Protein AF-A0A944ITT2-F1 (afdb_monomer)

Structure (mmCIF, N/CA/C/O backbone):
data_AF-A0A944ITT2-F1
#
_entry.id   AF-A0A944ITT2-F1
#
loop_
_atom_site.group_PDB
_atom_site.id
_atom_site.type_symbol
_atom_site.label_atom_id
_atom_site.label_alt_id
_atom_site.label_comp_id
_atom_site.label_asym_id
_atom_site.label_entity_id
_atom_site.label_seq_id
_atom_site.pdbx_PDB_ins_code
_atom_site.Cartn_x
_atom_site.Cartn_y
_atom_site.Cartn_z
_atom_site.occupancy
_atom_site.B_iso_or_equiv
_atom_site.auth_seq_id
_atom_site.auth_comp_id
_atom_site.auth_asym_id
_atom_site.auth_atom_id
_atom_site.pdbx_PDB_model_num
ATOM 1 N N . MET A 1 1 ? 19.852 17.119 33.984 1.00 38.69 1 MET A N 1
ATOM 2 C CA . MET A 1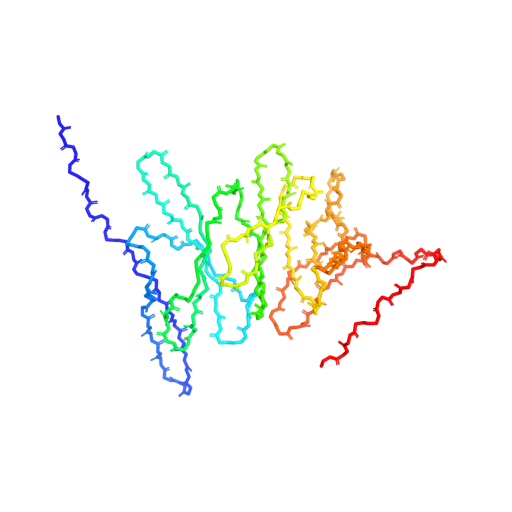 1 ? 18.505 17.576 33.578 1.00 38.69 1 MET A CA 1
ATOM 3 C C . MET A 1 1 ? 17.860 16.444 32.800 1.00 38.69 1 MET A C 1
ATOM 5 O O . MET A 1 1 ? 18.251 16.206 31.669 1.00 38.69 1 MET A O 1
ATOM 9 N N . SER A 1 2 ? 16.978 15.681 33.445 1.00 43.22 2 SER A N 1
ATOM 10 C CA . SER A 1 2 ? 16.232 14.602 32.793 1.00 43.22 2 SER A CA 1
ATOM 11 C C . SER A 1 2 ? 14.959 15.216 32.216 1.00 43.22 2 SER A C 1
ATOM 13 O O . SER A 1 2 ? 14.134 15.719 32.978 1.00 43.22 2 SER A O 1
ATOM 15 N N . MET A 1 3 ? 14.838 15.277 30.887 1.00 35.31 3 MET A N 1
ATOM 16 C CA . MET A 1 3 ? 13.573 15.629 30.246 1.00 35.31 3 MET A CA 1
ATOM 17 C C . MET A 1 3 ? 12.630 14.446 30.420 1.00 35.31 3 MET A C 1
ATOM 19 O O . MET A 1 3 ? 12.818 13.394 29.814 1.00 35.31 3 MET A O 1
ATOM 23 N N . THR A 1 4 ? 11.606 14.622 31.245 1.00 41.66 4 THR A N 1
ATOM 24 C CA . THR A 1 4 ? 10.428 13.760 31.238 1.00 41.66 4 THR A CA 1
ATOM 25 C C . THR A 1 4 ? 9.878 13.747 29.805 1.00 41.66 4 THR A C 1
ATOM 27 O O . THR A 1 4 ? 9.633 14.832 29.265 1.00 41.66 4 THR A O 1
ATOM 30 N N . PRO A 1 5 ? 9.688 12.585 29.152 1.00 49.53 5 PRO A N 1
ATOM 31 C CA . PRO A 1 5 ? 9.026 12.554 27.861 1.00 49.53 5 PRO A CA 1
ATOM 32 C C . PRO A 1 5 ? 7.597 13.034 28.092 1.00 49.53 5 PRO A C 1
ATOM 34 O O . PRO A 1 5 ? 6.790 12.348 28.717 1.00 49.53 5 PRO A O 1
ATOM 37 N N . GLY A 1 6 ? 7.303 14.257 27.655 1.00 46.00 6 GLY A N 1
ATOM 38 C CA . GLY A 1 6 ? 5.949 14.777 27.681 1.00 46.00 6 GLY A CA 1
ATOM 39 C C . GLY A 1 6 ? 5.053 13.814 26.915 1.00 46.00 6 GLY A C 1
ATOM 40 O O . GLY A 1 6 ? 5.334 13.506 25.754 1.00 46.00 6 GLY A O 1
ATOM 41 N N . CYS A 1 7 ? 3.992 13.340 27.570 1.00 40.94 7 CYS A N 1
ATOM 42 C CA . CYS A 1 7 ? 2.860 12.697 26.923 1.00 40.94 7 CYS A CA 1
ATOM 43 C C . CYS A 1 7 ? 2.308 13.672 25.879 1.00 40.94 7 CYS A C 1
ATOM 45 O O . CYS A 1 7 ? 1.438 14.489 26.171 1.00 40.94 7 CYS A O 1
ATOM 47 N N . ARG A 1 8 ? 2.842 13.639 24.656 1.00 54.50 8 ARG A N 1
ATOM 48 C CA . ARG A 1 8 ? 2.147 14.227 23.519 1.00 54.50 8 ARG A CA 1
ATOM 49 C C . ARG A 1 8 ? 0.890 13.388 23.371 1.00 54.50 8 ARG A C 1
ATOM 51 O O . ARG A 1 8 ? 0.986 12.236 22.959 1.00 54.50 8 ARG A O 1
ATOM 58 N N . ASN A 1 9 ? -0.254 13.947 23.758 1.00 55.53 9 ASN A N 1
ATOM 59 C CA . ASN A 1 9 ? -1.556 13.422 23.370 1.00 55.53 9 ASN A CA 1
ATOM 60 C C . ASN A 1 9 ? -1.572 13.427 21.839 1.00 55.53 9 ASN A C 1
ATOM 62 O O . ASN A 1 9 ? -1.762 14.475 21.220 1.00 55.53 9 ASN A O 1
ATOM 66 N N . ARG A 1 10 ? -1.233 12.291 21.228 1.00 67.81 10 ARG A N 1
ATOM 67 C CA . ARG A 1 10 ? -1.343 12.130 19.784 1.00 67.81 10 ARG A CA 1
ATOM 68 C C . ARG A 1 10 ? -2.825 11.923 19.477 1.00 67.81 10 ARG A C 1
ATOM 70 O O . ARG A 1 10 ? -3.476 11.194 20.222 1.00 67.81 10 ARG A O 1
ATOM 77 N N . PRO A 1 11 ? -3.371 12.598 18.455 1.00 77.88 11 PRO A N 1
ATOM 78 C CA . PRO A 1 11 ? -4.760 12.400 18.086 1.00 77.88 11 PRO A CA 1
ATOM 79 C C . PRO A 1 11 ? -4.965 10.947 17.662 1.00 77.88 11 PRO A C 1
ATOM 81 O O . PRO A 1 11 ? -4.169 10.405 16.892 1.00 77.88 11 PRO A O 1
ATOM 84 N N . ASP A 1 12 ? -6.034 10.339 18.167 1.00 88.00 12 ASP A N 1
ATOM 85 C CA . ASP A 1 12 ? -6.496 9.043 17.695 1.00 88.00 12 ASP A CA 1
ATOM 86 C C . ASP A 1 12 ? -6.845 9.122 16.200 1.00 88.00 12 ASP A C 1
ATOM 88 O O . ASP A 1 12 ? -7.175 10.183 15.659 1.00 88.00 12 ASP A O 1
ATOM 92 N N . ILE A 1 13 ? -6.773 7.986 15.508 1.00 90.50 13 ILE A N 1
ATOM 93 C CA . ILE A 1 13 ? -7.179 7.880 14.103 1.00 90.50 13 ILE A CA 1
ATOM 94 C C . ILE A 1 13 ? -8.637 7.437 14.073 1.00 90.50 13 ILE A C 1
ATOM 96 O O . ILE A 1 13 ? -8.994 6.463 14.727 1.00 90.50 13 ILE A O 1
ATOM 100 N N . HIS A 1 14 ? -9.475 8.130 13.304 1.00 93.19 14 HIS A N 1
ATOM 101 C CA . HIS A 1 14 ? -10.917 7.891 13.255 1.00 93.19 14 HIS A CA 1
ATOM 102 C C . HIS A 1 14 ? -11.402 7.555 11.839 1.00 93.19 14 HIS A C 1
ATOM 104 O O . HIS A 1 14 ? -10.960 8.147 10.854 1.00 93.19 14 HIS A O 1
ATOM 110 N N . LEU A 1 15 ? -12.356 6.628 11.747 1.00 91.81 15 LEU A N 1
ATOM 111 C CA . LEU A 1 15 ? -13.193 6.401 10.575 1.00 91.81 15 LEU A CA 1
ATOM 112 C C . LEU A 1 15 ? -14.476 7.207 10.717 1.00 91.81 15 LEU A C 1
ATOM 114 O O . LEU A 1 15 ? -15.285 6.953 11.611 1.00 91.81 15 LEU A O 1
ATOM 118 N N . VAL A 1 16 ? -14.690 8.129 9.784 1.00 92.94 16 VAL A N 1
ATOM 119 C CA . VAL A 1 16 ? -15.884 8.971 9.755 1.00 92.94 16 VAL A CA 1
ATOM 120 C C . VAL A 1 16 ? -16.711 8.631 8.521 1.00 92.94 16 VAL A C 1
ATOM 122 O O . VAL A 1 16 ? -16.210 8.606 7.401 1.00 92.94 16 VAL A O 1
ATOM 125 N N . SER A 1 17 ? -17.996 8.355 8.722 1.00 89.38 17 SER A N 1
ATOM 126 C CA . SER A 1 17 ? -18.946 8.025 7.655 1.00 89.38 17 SER A CA 1
ATOM 127 C C . SER A 1 17 ? -20.324 8.616 7.948 1.00 89.38 17 SER A C 1
ATOM 129 O O . SER A 1 17 ? -20.606 9.034 9.071 1.00 89.38 17 SER A O 1
ATOM 131 N N . LYS A 1 18 ? -21.199 8.676 6.936 1.00 92.38 18 LYS A N 1
ATOM 132 C CA . LYS A 1 18 ? -22.568 9.192 7.094 1.00 92.38 18 LYS A CA 1
ATOM 133 C C . LYS A 1 18 ? -23.640 8.272 6.482 1.00 92.38 18 LYS A C 1
ATOM 135 O O . LYS A 1 18 ? -24.384 8.712 5.601 1.00 92.38 18 LYS A O 1
ATOM 140 N N . PRO A 1 19 ? -23.726 6.991 6.889 1.00 88.06 19 PRO A N 1
ATOM 141 C CA . PRO A 1 19 ? -24.738 6.078 6.362 1.00 88.06 19 PRO A CA 1
ATOM 142 C C . PRO A 1 19 ? -26.149 6.566 6.717 1.00 88.06 19 PRO A C 1
ATOM 144 O O . PRO A 1 19 ? -26.419 6.942 7.858 1.00 88.06 19 PRO A O 1
ATOM 147 N N . ASN A 1 20 ? -27.055 6.572 5.735 1.00 93.12 20 ASN A N 1
ATOM 148 C CA . ASN A 1 20 ? -28.453 7.001 5.899 1.00 93.12 20 ASN A CA 1
ATOM 149 C C . ASN A 1 20 ? -28.599 8.377 6.583 1.00 93.12 20 ASN A C 1
ATOM 151 O O . ASN A 1 20 ? -29.514 8.602 7.371 1.00 93.12 20 ASN A O 1
ATOM 155 N N . GLY A 1 21 ? -27.655 9.292 6.335 1.00 93.38 21 GLY A N 1
ATOM 156 C CA . GLY A 1 21 ? -27.667 10.640 6.907 1.00 93.38 21 GLY A CA 1
ATOM 157 C C . GLY A 1 21 ? -27.198 10.743 8.365 1.00 93.38 21 GLY A C 1
ATOM 158 O O . GLY A 1 21 ? -27.032 11.863 8.851 1.00 93.38 21 GLY A O 1
ATOM 159 N N . LYS A 1 22 ? -26.916 9.629 9.052 1.00 92.88 22 LYS A N 1
ATOM 160 C CA . LYS A 1 22 ? -26.411 9.622 10.432 1.00 92.88 22 LYS A CA 1
ATOM 161 C C . LYS A 1 22 ? -24.886 9.644 10.444 1.00 92.88 22 LYS A C 1
ATOM 163 O O . LYS A 1 22 ? -24.264 8.768 9.854 1.00 92.88 22 LYS A O 1
ATOM 168 N N . LEU A 1 23 ? -24.289 10.620 11.132 1.00 93.81 23 LEU A N 1
ATOM 169 C CA . LEU A 1 23 ? -22.841 10.652 11.353 1.00 93.81 23 LEU A CA 1
ATOM 170 C C . LEU A 1 23 ? -22.432 9.462 12.228 1.00 93.81 23 LEU A C 1
ATOM 172 O O . LEU A 1 23 ? -22.993 9.250 13.304 1.00 93.81 23 LEU A O 1
ATOM 176 N N . LEU A 1 24 ? -21.458 8.702 11.748 1.00 90.94 24 LEU A N 1
ATOM 177 C CA . LEU A 1 24 ? -20.813 7.619 12.465 1.00 90.94 24 LEU A CA 1
ATOM 178 C C . LEU A 1 24 ? -19.320 7.925 12.528 1.00 90.94 24 LEU A C 1
ATOM 180 O O . LEU A 1 24 ? -18.675 8.053 11.489 1.00 90.94 24 LEU A O 1
ATOM 184 N N . ASP A 1 25 ? -18.808 8.020 13.746 1.00 93.50 25 ASP A N 1
ATOM 185 C CA . ASP A 1 25 ? -17.405 8.249 14.066 1.00 93.50 25 ASP A CA 1
ATOM 186 C C . ASP A 1 25 ? -16.917 7.076 14.923 1.00 93.50 25 ASP A C 1
ATOM 188 O O . ASP A 1 25 ? -17.566 6.707 15.907 1.00 93.50 25 ASP A O 1
ATOM 192 N N . ARG A 1 26 ? -15.828 6.434 14.499 1.00 91.31 26 ARG A N 1
ATOM 193 C CA . ARG A 1 26 ? -15.248 5.264 15.158 1.00 91.31 26 ARG A CA 1
ATOM 194 C C . ARG A 1 26 ? -13.736 5.382 15.203 1.00 91.31 26 ARG A C 1
ATOM 196 O O . ARG A 1 26 ? -13.101 5.522 14.164 1.00 91.31 26 ARG A O 1
ATOM 203 N N . THR A 1 27 ? -13.159 5.234 16.386 1.00 93.69 27 THR A N 1
ATOM 204 C CA . THR A 1 27 ? -11.708 5.130 16.546 1.00 93.69 27 THR A CA 1
ATOM 205 C C . THR A 1 27 ? -11.185 3.852 15.887 1.00 93.69 27 THR A C 1
ATOM 207 O O . THR A 1 27 ? -11.756 2.774 16.058 1.00 93.69 27 THR A O 1
ATOM 210 N N . VAL A 1 28 ? -10.086 3.970 15.144 1.00 95.81 28 VAL A N 1
ATOM 211 C CA . VAL A 1 28 ? -9.333 2.841 14.597 1.00 95.81 28 VAL A CA 1
ATOM 212 C C . VAL A 1 28 ? -8.549 2.172 15.721 1.00 95.81 28 VAL A C 1
ATOM 214 O O . VAL A 1 28 ? -7.807 2.826 16.449 1.00 95.81 28 VAL A O 1
ATOM 217 N N . THR A 1 29 ? -8.687 0.857 15.852 1.00 97.19 29 THR A N 1
ATOM 218 C CA . THR A 1 29 ? -8.037 0.058 16.902 1.00 97.19 29 THR A CA 1
ATOM 219 C C . THR A 1 29 ? -7.023 -0.922 16.316 1.00 97.19 29 THR A C 1
ATOM 221 O O . THR A 1 29 ? -7.102 -1.289 15.146 1.00 97.19 29 THR A O 1
ATOM 224 N N . GLY A 1 30 ? -6.048 -1.348 17.126 1.00 95.88 30 GLY A N 1
ATOM 225 C CA . GLY A 1 30 ? -4.977 -2.264 16.704 1.00 95.88 30 GLY A CA 1
ATOM 226 C C . GLY A 1 30 ? -3.703 -1.578 16.196 1.00 95.88 30 GLY A C 1
ATOM 227 O O . GLY A 1 30 ? -2.745 -2.262 15.849 1.00 95.88 30 GLY A O 1
ATOM 228 N N . LEU A 1 31 ? -3.657 -0.242 16.195 1.00 94.88 31 LEU A N 1
ATOM 229 C CA . LEU A 1 31 ? -2.434 0.518 15.934 1.00 94.88 31 LEU A CA 1
ATOM 230 C C . LEU A 1 31 ? -1.587 0.691 17.206 1.00 94.88 31 LEU A C 1
ATOM 232 O O . LEU A 1 31 ? -2.141 0.778 18.307 1.00 94.88 31 LEU A O 1
ATOM 236 N N . PRO A 1 32 ? -0.250 0.787 17.078 1.00 93.56 32 PRO A N 1
ATOM 237 C CA . PRO A 1 32 ? 0.614 1.222 18.170 1.00 93.56 32 PRO A CA 1
ATOM 238 C C . PRO A 1 32 ? 0.201 2.595 18.717 1.00 93.56 32 PRO A C 1
ATOM 240 O O . PRO A 1 32 ? -0.250 3.460 17.969 1.00 93.56 32 PRO A O 1
ATOM 243 N N . LYS A 1 33 ? 0.407 2.831 20.018 1.00 89.00 33 LYS A N 1
ATOM 244 C CA . LYS A 1 33 ? 0.052 4.110 20.671 1.00 89.00 33 LYS A CA 1
ATOM 245 C C . LYS A 1 33 ? 0.807 5.318 20.112 1.00 89.00 33 LYS A C 1
ATOM 247 O O . LYS A 1 33 ? 0.360 6.449 20.260 1.00 89.00 33 LYS A O 1
ATOM 252 N N . ASP A 1 34 ? 1.977 5.092 19.531 1.00 88.62 34 ASP A N 1
ATOM 253 C CA . ASP A 1 34 ? 2.824 6.118 18.935 1.00 88.62 34 ASP A CA 1
ATOM 254 C C . ASP A 1 34 ? 2.615 6.265 17.419 1.00 88.62 34 ASP A C 1
ATOM 256 O O . ASP A 1 34 ? 3.333 7.046 16.788 1.00 88.62 34 ASP A O 1
ATOM 260 N N . ALA A 1 35 ? 1.625 5.568 16.846 1.00 92.06 35 ALA A N 1
ATOM 261 C CA . ALA A 1 35 ? 1.280 5.673 15.437 1.00 92.06 35 ALA A CA 1
ATOM 262 C C . ALA A 1 35 ? 0.888 7.111 15.064 1.00 92.06 35 ALA A C 1
ATOM 264 O O . ALA A 1 35 ? 0.043 7.751 15.687 1.00 92.06 35 ALA A O 1
ATOM 265 N N . GLU A 1 36 ? 1.513 7.622 14.012 1.00 91.44 36 GLU A N 1
ATOM 266 C CA . GLU A 1 36 ? 1.244 8.922 13.414 1.00 91.44 36 GLU A CA 1
ATOM 267 C C . GLU A 1 36 ? 0.620 8.709 12.049 1.00 91.44 36 GLU A C 1
ATOM 269 O O . GLU A 1 36 ? 1.274 8.174 11.155 1.00 91.44 36 GLU A O 1
ATOM 274 N N . PHE A 1 37 ? -0.634 9.121 11.877 1.00 90.81 37 PHE A N 1
ATOM 275 C CA . PHE A 1 37 ? -1.285 9.049 10.577 1.00 90.81 37 PHE A CA 1
ATOM 276 C C . PHE A 1 37 ? -0.523 9.879 9.547 1.00 90.81 37 PHE A C 1
ATOM 278 O O . PHE A 1 37 ? -0.246 11.058 9.764 1.00 90.81 37 PHE A O 1
ATOM 285 N N . ILE A 1 38 ? -0.227 9.262 8.408 1.00 89.06 38 ILE A N 1
ATOM 286 C CA . ILE A 1 38 ? 0.407 9.937 7.279 1.00 89.06 38 ILE A CA 1
ATOM 287 C C . ILE A 1 38 ? -0.628 10.191 6.190 1.00 89.06 38 ILE A C 1
ATOM 289 O O . ILE A 1 38 ? -0.786 11.321 5.729 1.00 89.06 38 ILE A O 1
ATOM 293 N N . ARG A 1 39 ? -1.321 9.132 5.762 1.00 87.94 39 ARG A N 1
ATOM 294 C CA . ARG A 1 39 ? -2.389 9.194 4.761 1.00 87.94 39 ARG A CA 1
ATOM 295 C C . ARG A 1 39 ? -3.213 7.910 4.745 1.00 87.94 39 ARG A C 1
ATOM 297 O O . ARG A 1 39 ? -2.806 6.894 5.307 1.00 87.94 39 ARG A O 1
ATOM 304 N N . SER A 1 40 ? -4.319 7.947 4.017 1.00 88.38 40 SER A N 1
ATOM 305 C CA . SER A 1 40 ? -5.086 6.774 3.611 1.00 88.38 40 SER A CA 1
ATOM 306 C C . SER A 1 40 ? -5.073 6.629 2.092 1.00 88.38 40 SER A C 1
ATOM 308 O O . SER A 1 40 ? -4.968 7.621 1.371 1.00 88.38 40 SER A O 1
ATOM 310 N N . ASP A 1 41 ? -5.198 5.390 1.628 1.00 83.00 41 ASP A N 1
ATOM 311 C CA . ASP A 1 41 ? -5.369 5.031 0.227 1.00 83.00 41 ASP A CA 1
ATOM 312 C C . ASP A 1 41 ? -6.624 4.165 0.079 1.00 83.00 41 ASP A C 1
ATOM 314 O O . ASP A 1 41 ? -6.901 3.275 0.889 1.00 83.00 41 ASP A O 1
ATOM 318 N N . GLN A 1 42 ? -7.387 4.436 -0.978 1.00 74.88 42 GLN A N 1
ATOM 319 C CA . GLN A 1 42 ? -8.615 3.705 -1.303 1.00 74.88 42 GLN A CA 1
ATOM 320 C C . GLN A 1 42 ? -8.364 2.490 -2.204 1.00 74.88 42 GLN A C 1
ATOM 322 O O . GLN A 1 42 ? -9.283 1.738 -2.498 1.00 74.88 42 GLN A O 1
ATOM 327 N N . ASN A 1 43 ? -7.104 2.248 -2.582 1.00 81.50 43 ASN A N 1
ATOM 328 C CA . ASN A 1 43 ? -6.668 1.103 -3.378 1.00 81.50 43 ASN A CA 1
ATOM 329 C C . ASN A 1 43 ? -6.714 -0.209 -2.564 1.00 81.50 43 ASN A C 1
ATOM 331 O O . ASN A 1 43 ? -5.705 -0.897 -2.407 1.00 81.50 43 ASN A O 1
ATOM 335 N N . ALA A 1 44 ? -7.873 -0.550 -2.012 1.00 85.12 44 ALA A N 1
ATOM 336 C CA . ALA A 1 44 ? -8.124 -1.736 -1.213 1.00 85.12 44 ALA A CA 1
ATOM 337 C C . ALA A 1 44 ? -9.472 -2.372 -1.596 1.00 85.12 44 ALA A C 1
ATOM 339 O O . ALA A 1 44 ? -10.318 -1.712 -2.202 1.00 85.12 44 ALA A O 1
ATOM 340 N N . PRO A 1 45 ? -9.700 -3.658 -1.267 1.00 85.62 45 PRO A N 1
ATOM 341 C CA . PRO A 1 45 ? -10.992 -4.292 -1.495 1.00 85.62 45 PRO A CA 1
ATOM 342 C C . PRO A 1 45 ? -12.130 -3.542 -0.793 1.00 85.62 45 PRO A C 1
ATOM 344 O O . PRO A 1 45 ? -11.926 -2.912 0.246 1.00 85.62 45 PRO A O 1
ATOM 347 N N . ALA A 1 46 ? -13.346 -3.661 -1.330 1.00 86.44 46 ALA A N 1
ATOM 348 C CA . ALA A 1 46 ? -14.532 -3.054 -0.735 1.00 86.44 46 ALA A CA 1
ATOM 349 C C . ALA A 1 46 ? -14.667 -3.422 0.754 1.00 86.44 46 ALA A C 1
ATOM 351 O O . ALA A 1 46 ? -14.516 -4.581 1.138 1.00 86.44 46 ALA A O 1
ATOM 352 N N . GLY A 1 47 ? -14.958 -2.421 1.588 1.00 89.06 47 GLY A N 1
ATOM 353 C CA . GLY A 1 47 ? -15.044 -2.590 3.041 1.00 89.06 47 GLY A CA 1
ATOM 354 C C . GLY A 1 47 ? -13.700 -2.536 3.771 1.00 89.06 47 GLY A C 1
ATOM 355 O O . GLY A 1 47 ? -13.696 -2.617 4.997 1.00 89.06 47 GLY A O 1
ATOM 356 N N . ALA A 1 48 ? -12.583 -2.341 3.068 1.00 91.69 48 ALA A N 1
ATOM 357 C CA . ALA A 1 48 ? -11.273 -2.116 3.663 1.00 91.69 48 ALA A CA 1
ATOM 358 C C . ALA A 1 48 ? -10.699 -0.747 3.271 1.00 91.69 48 ALA A C 1
ATOM 360 O O . ALA A 1 48 ? -11.039 -0.178 2.237 1.00 91.69 48 ALA A O 1
ATOM 361 N N . MET A 1 49 ? -9.812 -0.219 4.110 1.00 91.50 49 MET A N 1
ATOM 362 C CA . MET A 1 49 ? -9.047 0.993 3.837 1.00 91.50 49 MET A CA 1
ATOM 363 C C . MET A 1 49 ? -7.587 0.743 4.174 1.00 91.50 49 MET A C 1
ATOM 365 O O . MET A 1 49 ? -7.271 0.252 5.258 1.00 91.50 49 MET A O 1
ATOM 369 N N . LEU A 1 50 ? -6.693 1.099 3.258 1.00 91.94 50 LEU A N 1
ATOM 370 C CA . LEU A 1 50 ? -5.272 1.088 3.547 1.00 91.94 50 LEU A CA 1
ATOM 371 C C . LEU A 1 50 ? -4.902 2.415 4.207 1.00 91.94 50 LEU A C 1
ATOM 373 O O . LEU A 1 50 ? -5.258 3.486 3.717 1.00 91.94 50 LEU A O 1
ATOM 377 N N . ILE A 1 51 ? -4.184 2.355 5.318 1.00 92.75 51 ILE A N 1
ATOM 378 C CA . ILE A 1 51 ? -3.581 3.526 5.943 1.00 92.75 51 ILE A CA 1
ATOM 379 C C . ILE A 1 51 ? -2.077 3.357 5.992 1.00 92.75 51 ILE A C 1
ATOM 381 O O . ILE A 1 51 ? -1.550 2.257 6.150 1.00 92.75 51 ILE A O 1
ATOM 385 N N . MET A 1 52 ? -1.394 4.482 5.900 1.00 91.38 52 MET A N 1
ATOM 386 C CA . MET A 1 52 ? 0.021 4.575 6.168 1.00 91.38 52 MET A CA 1
ATOM 387 C C . MET A 1 52 ? 0.219 5.378 7.436 1.00 91.38 52 MET A C 1
ATOM 389 O O . MET A 1 52 ? -0.393 6.437 7.622 1.00 91.38 52 MET A O 1
ATOM 393 N N . TYR A 1 53 ? 1.093 4.878 8.294 1.00 92.25 53 TYR A N 1
ATOM 394 C CA . TYR A 1 53 ? 1.445 5.549 9.527 1.00 92.25 53 TYR A CA 1
ATOM 395 C C . TYR A 1 53 ? 2.941 5.431 9.798 1.00 92.25 53 TYR A C 1
ATOM 397 O O . TYR A 1 53 ? 3.611 4.537 9.285 1.00 92.25 53 TYR A O 1
ATOM 405 N N . ALA A 1 54 ? 3.464 6.346 10.604 1.00 91.50 54 ALA A N 1
ATOM 406 C CA . ALA A 1 54 ? 4.822 6.274 11.121 1.00 91.50 54 ALA A CA 1
ATOM 407 C C . ALA A 1 54 ? 4.805 5.962 12.615 1.00 91.50 54 ALA A C 1
ATOM 409 O O . ALA A 1 54 ? 3.950 6.458 13.344 1.00 91.50 54 ALA A O 1
ATOM 410 N N . THR A 1 55 ? 5.788 5.204 13.079 1.00 91.06 55 THR A N 1
ATOM 411 C CA . THR A 1 55 ? 6.202 5.198 14.484 1.00 91.06 55 THR A CA 1
ATOM 412 C C . THR A 1 55 ? 7.504 5.979 14.600 1.00 91.06 55 THR A C 1
ATOM 414 O O . THR A 1 55 ? 8.328 5.981 13.680 1.00 91.06 55 THR A O 1
ATOM 417 N N . ARG A 1 56 ? 7.683 6.709 15.703 1.00 88.44 56 ARG A N 1
ATOM 418 C CA . ARG A 1 56 ? 8.871 7.550 15.912 1.00 88.44 56 ARG A CA 1
ATOM 419 C C . ARG A 1 56 ? 9.454 7.309 17.292 1.00 88.44 56 ARG A C 1
ATOM 421 O O . ARG A 1 56 ? 8.775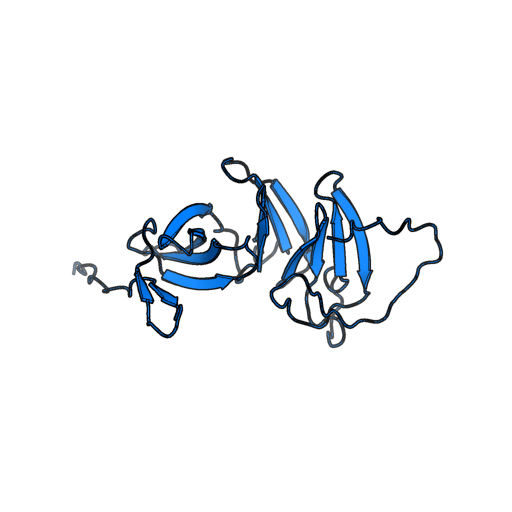 7.551 18.290 1.00 88.44 56 ARG A O 1
ATOM 428 N N . THR A 1 57 ? 10.726 6.931 17.333 1.00 86.31 57 THR A N 1
ATOM 429 C CA . THR A 1 57 ? 11.549 6.997 18.545 1.00 86.31 57 THR A CA 1
ATOM 430 C C . THR A 1 57 ? 12.384 8.280 18.532 1.00 86.31 57 THR A C 1
ATOM 432 O O . THR A 1 57 ? 12.225 9.128 17.649 1.00 86.31 57 THR A O 1
ATOM 435 N N . ALA A 1 58 ? 13.254 8.469 19.527 1.00 86.06 58 ALA A N 1
ATOM 436 C CA . ALA A 1 58 ? 14.194 9.587 19.512 1.00 86.06 58 ALA A CA 1
ATOM 437 C C . ALA A 1 58 ? 15.285 9.416 18.432 1.00 86.06 58 ALA A C 1
ATOM 439 O O . ALA A 1 58 ? 15.874 10.400 17.993 1.00 86.06 58 ALA A O 1
ATOM 440 N N . GLU A 1 59 ? 15.519 8.184 17.980 1.00 86.56 59 GLU A N 1
ATOM 441 C CA . GLU A 1 59 ? 16.621 7.790 17.102 1.00 86.56 59 GLU A CA 1
ATOM 442 C C . GLU A 1 59 ? 16.167 7.437 15.681 1.00 86.56 59 GLU A C 1
ATOM 444 O O . GLU A 1 59 ? 16.976 7.492 14.755 1.00 86.56 59 GLU A O 1
ATOM 449 N N . SER A 1 60 ? 14.901 7.054 15.482 1.00 85.12 60 SER A N 1
ATOM 450 C CA . SER A 1 60 ? 14.426 6.586 14.179 1.00 85.12 60 SER A CA 1
ATOM 451 C C . SER A 1 60 ? 12.949 6.880 13.909 1.00 85.12 60 SER A C 1
ATOM 453 O O . SER A 1 60 ? 12.136 7.113 14.804 1.00 85.12 60 SER A O 1
ATOM 455 N N . THR A 1 61 ? 12.601 6.883 12.621 1.00 86.62 61 THR A N 1
ATOM 456 C CA . THR A 1 61 ? 11.220 6.837 12.132 1.00 86.62 61 THR A CA 1
ATOM 457 C C . THR A 1 61 ? 11.060 5.563 11.317 1.00 86.62 61 THR A C 1
ATOM 459 O O . THR A 1 61 ? 11.852 5.327 10.408 1.00 86.62 61 THR A O 1
ATOM 462 N N . ALA A 1 62 ? 10.044 4.766 11.631 1.00 89.06 62 ALA A N 1
ATOM 463 C CA . ALA A 1 62 ? 9.672 3.584 10.865 1.00 89.06 62 ALA A CA 1
ATOM 464 C C . ALA A 1 62 ? 8.303 3.822 10.229 1.00 89.06 62 ALA A C 1
ATOM 466 O O . ALA A 1 62 ? 7.378 4.285 10.898 1.00 89.06 62 ALA A O 1
ATOM 467 N N . ASN A 1 63 ? 8.184 3.537 8.936 1.00 90.31 63 ASN A N 1
ATOM 468 C CA . ASN A 1 63 ? 6.922 3.659 8.217 1.00 90.31 63 ASN A CA 1
ATOM 469 C C . ASN A 1 63 ? 6.251 2.294 8.139 1.00 90.31 63 ASN A C 1
ATOM 471 O O . ASN A 1 63 ? 6.914 1.270 7.994 1.00 90.31 63 ASN A O 1
ATOM 475 N N . HIS A 1 64 ? 4.928 2.303 8.187 1.00 92.50 64 HIS A N 1
ATOM 476 C CA . HIS A 1 64 ? 4.109 1.104 8.215 1.00 92.50 64 HIS A CA 1
ATOM 477 C C . HIS A 1 64 ? 2.883 1.281 7.334 1.00 92.50 64 HIS A C 1
ATOM 479 O O . HIS A 1 64 ? 2.376 2.392 7.147 1.00 92.50 64 HIS A O 1
ATOM 485 N N . LEU A 1 65 ? 2.377 0.159 6.842 1.00 93.81 65 LEU A N 1
ATOM 486 C CA . LEU A 1 65 ? 1.060 0.059 6.229 1.00 93.81 65 LEU A CA 1
ATOM 487 C C . LEU A 1 65 ? 0.145 -0.722 7.167 1.00 93.81 65 LEU A C 1
ATOM 489 O O . LEU A 1 65 ? 0.568 -1.725 7.737 1.00 93.81 65 LEU A O 1
ATOM 493 N N . ALA A 1 66 ? -1.106 -0.296 7.298 1.00 94.62 66 ALA A N 1
ATOM 494 C CA . ALA A 1 66 ? -2.143 -1.052 7.985 1.00 94.62 66 ALA A CA 1
ATOM 495 C C . ALA A 1 66 ? -3.407 -1.143 7.131 1.00 94.62 66 ALA A C 1
ATOM 497 O O . ALA A 1 66 ? -3.869 -0.151 6.571 1.00 94.62 66 ALA A O 1
ATOM 498 N N . LEU A 1 67 ? -3.982 -2.340 7.047 1.00 95.31 67 LEU A N 1
ATOM 499 C CA . LEU A 1 67 ? -5.273 -2.573 6.415 1.00 95.31 67 LEU A CA 1
ATOM 500 C C . LEU A 1 67 ? -6.365 -2.547 7.482 1.00 95.31 67 LEU A C 1
ATOM 502 O O . LEU A 1 67 ? -6.406 -3.407 8.364 1.00 95.31 67 LEU A O 1
ATOM 506 N N . VAL A 1 68 ? -7.257 -1.572 7.392 1.00 95.69 68 VAL A N 1
ATOM 507 C CA . VAL A 1 68 ? -8.353 -1.360 8.337 1.00 95.69 68 VAL A CA 1
ATOM 508 C C . VAL A 1 68 ? -9.643 -1.911 7.747 1.00 95.69 68 VAL A C 1
ATOM 510 O O . VAL A 1 68 ? -10.012 -1.552 6.630 1.00 95.69 68 VAL A O 1
ATOM 513 N N . ASP A 1 69 ? -10.355 -2.744 8.501 1.00 94.50 69 ASP A N 1
ATOM 514 C CA . ASP A 1 69 ? -11.741 -3.083 8.187 1.00 94.50 69 ASP A CA 1
ATOM 515 C C . ASP A 1 69 ? -12.626 -1.864 8.484 1.00 94.50 69 ASP A C 1
ATOM 517 O O . ASP A 1 69 ? -12.717 -1.388 9.618 1.00 94.50 69 ASP A O 1
ATOM 521 N N . VAL A 1 70 ? -13.270 -1.322 7.451 1.00 92.50 70 VAL A N 1
ATOM 522 C CA . VAL A 1 70 ? -14.018 -0.062 7.541 1.00 92.50 70 VAL A CA 1
ATOM 523 C C . VAL A 1 70 ? -15.297 -0.230 8.356 1.00 92.50 70 VAL A C 1
ATOM 525 O O . VAL A 1 70 ? -15.775 0.743 8.938 1.00 92.50 70 VAL A O 1
ATOM 528 N N . THR A 1 71 ? -15.852 -1.439 8.458 1.00 91.69 71 THR A N 1
ATOM 529 C CA . THR A 1 71 ? -17.099 -1.705 9.196 1.00 91.69 71 THR A CA 1
ATOM 530 C C . THR A 1 71 ? -16.877 -1.702 10.706 1.00 91.69 71 THR A C 1
ATOM 532 O O . THR A 1 71 ? -17.653 -1.101 11.446 1.00 91.69 71 THR A O 1
ATOM 535 N N . SER A 1 72 ? -15.797 -2.327 11.160 1.00 94.50 72 SER A N 1
ATOM 536 C CA . SER A 1 72 ? -15.440 -2.495 12.569 1.00 94.50 72 SER A CA 1
ATOM 537 C C . SER A 1 72 ? -14.476 -1.421 13.073 1.00 94.50 72 SER A C 1
ATOM 539 O O . SER A 1 72 ? -14.517 -1.076 14.249 1.00 94.50 72 SER A O 1
ATOM 541 N N . GLY A 1 73 ? -13.653 -0.835 12.197 1.00 95.00 73 GLY A N 1
ATOM 542 C CA . GLY A 1 73 ? -12.567 0.066 12.591 1.00 95.00 73 GLY A CA 1
ATOM 543 C C . GLY A 1 73 ? -11.356 -0.665 13.169 1.00 95.00 73 GLY A C 1
ATOM 544 O O . GLY A 1 73 ? -10.598 -0.084 13.938 1.00 95.00 73 GLY A O 1
ATOM 545 N N . VAL A 1 74 ? -11.168 -1.941 12.842 1.00 97.62 74 VAL A N 1
ATOM 546 C CA . VAL A 1 74 ? -10.069 -2.758 13.373 1.00 97.62 74 VAL A CA 1
ATOM 547 C C . VAL A 1 74 ? -8.973 -2.912 12.321 1.00 97.62 74 VAL A C 1
ATOM 549 O O . VAL A 1 74 ? -9.256 -3.194 11.155 1.00 97.62 74 VAL A O 1
ATOM 552 N N . VAL A 1 75 ? -7.711 -2.749 12.723 1.00 97.19 75 VAL A N 1
ATOM 553 C CA . VAL A 1 75 ? -6.557 -3.140 11.903 1.00 97.19 75 VAL A CA 1
ATOM 554 C C . VAL A 1 75 ? -6.517 -4.660 11.783 1.00 97.19 75 VAL A C 1
ATOM 556 O O . VAL A 1 75 ? -6.419 -5.376 12.776 1.00 97.19 75 VAL A O 1
ATOM 559 N N . THR A 1 76 ? -6.579 -5.147 10.550 1.00 96.06 76 THR A N 1
ATOM 560 C CA . THR A 1 76 ? -6.597 -6.580 10.215 1.00 96.06 76 THR A CA 1
ATOM 561 C C . THR A 1 76 ? -5.244 -7.103 9.743 1.00 96.06 76 THR A C 1
ATOM 563 O O . THR A 1 76 ? -4.995 -8.304 9.789 1.00 96.06 76 THR A O 1
ATOM 566 N N . GLU A 1 77 ? -4.363 -6.217 9.284 1.00 95.69 77 GLU A N 1
ATOM 567 C CA . GLU A 1 77 ? -3.035 -6.561 8.785 1.00 95.69 77 GLU A CA 1
ATOM 568 C C . GLU A 1 77 ? -2.117 -5.343 8.902 1.00 95.69 77 GLU A C 1
ATOM 570 O O . GLU A 1 77 ? -2.548 -4.232 8.598 1.00 95.69 77 GLU A O 1
ATOM 575 N N . THR A 1 78 ? -0.859 -5.561 9.289 1.00 94.88 78 THR A N 1
ATOM 576 C CA . THR A 1 78 ? 0.184 -4.528 9.352 1.00 94.88 78 THR A CA 1
ATOM 577 C C . THR A 1 78 ? 1.420 -5.005 8.602 1.00 94.88 78 THR A C 1
ATOM 579 O O . THR A 1 78 ? 1.779 -6.181 8.687 1.00 94.88 78 THR A O 1
ATOM 582 N N . ARG A 1 79 ? 2.092 -4.099 7.887 1.00 93.31 79 ARG A N 1
ATOM 583 C CA . ARG A 1 79 ? 3.367 -4.353 7.208 1.00 93.31 79 ARG A CA 1
ATOM 584 C C . ARG A 1 79 ? 4.397 -3.307 7.589 1.00 93.31 79 ARG A C 1
ATOM 586 O O . ARG A 1 79 ? 4.097 -2.114 7.538 1.00 93.31 79 ARG A O 1
ATOM 593 N N . ASP A 1 80 ? 5.605 -3.773 7.904 1.00 90.56 80 ASP A N 1
ATOM 594 C CA . ASP A 1 80 ? 6.770 -2.896 7.914 1.00 90.56 80 ASP A CA 1
ATOM 595 C C . ASP A 1 80 ? 6.999 -2.392 6.493 1.00 90.56 80 ASP A C 1
ATOM 597 O O . ASP A 1 80 ? 6.978 -3.152 5.520 1.00 90.56 80 ASP A O 1
ATOM 601 N N . ALA A 1 81 ? 7.175 -1.087 6.406 1.00 86.12 81 ALA A N 1
ATOM 602 C CA . ALA A 1 81 ? 7.353 -0.374 5.170 1.00 86.12 81 ALA A CA 1
ATOM 603 C C . ALA A 1 81 ? 8.494 0.650 5.340 1.00 86.12 81 ALA A C 1
ATOM 605 O O . ALA A 1 81 ? 8.508 1.724 4.755 1.00 86.12 81 ALA A O 1
ATOM 606 N N . SER A 1 82 ? 9.487 0.345 6.176 1.00 76.38 82 SER A N 1
ATOM 607 C CA . SER A 1 82 ? 10.526 1.292 6.596 1.00 76.38 82 SER A CA 1
ATOM 608 C C . SER A 1 82 ? 11.532 1.651 5.488 1.00 76.38 82 SER A C 1
ATOM 610 O O . SER A 1 82 ? 12.334 2.564 5.660 1.00 76.38 82 SER A O 1
ATOM 612 N N . GLY A 1 83 ? 11.467 1.005 4.317 1.00 68.31 83 GLY A N 1
ATOM 613 C CA . GLY A 1 83 ? 12.326 1.260 3.148 1.00 68.31 83 GLY A CA 1
ATOM 614 C C . GLY A 1 83 ? 12.027 2.543 2.350 1.00 68.31 83 GLY A C 1
ATOM 615 O O . GLY A 1 83 ? 12.376 2.622 1.171 1.00 68.31 83 GLY A O 1
ATOM 616 N N . PHE A 1 84 ? 11.355 3.539 2.935 1.00 69.88 84 PHE A N 1
ATOM 617 C CA . PHE A 1 84 ? 10.886 4.739 2.231 1.00 69.88 84 PHE A CA 1
ATOM 618 C C . PHE A 1 84 ? 11.742 5.987 2.477 1.00 69.88 84 PHE A C 1
ATOM 620 O O . PHE A 1 84 ? 11.809 6.489 3.595 1.00 69.88 84 PHE A O 1
ATOM 627 N N . ALA A 1 85 ? 12.263 6.584 1.403 1.00 58.81 85 ALA A N 1
ATOM 628 C CA . ALA A 1 85 ? 12.651 7.998 1.356 1.00 58.81 85 ALA A CA 1
ATOM 629 C C . ALA A 1 85 ? 11.465 8.919 0.990 1.00 58.81 85 ALA A C 1
ATOM 631 O O . ALA A 1 85 ? 11.478 10.113 1.288 1.00 58.81 85 ALA A O 1
ATOM 632 N N . TYR A 1 86 ? 10.423 8.371 0.354 1.00 64.69 86 TYR A N 1
ATOM 633 C CA . TYR A 1 86 ? 9.217 9.084 -0.074 1.00 64.69 86 TYR A CA 1
ATOM 634 C C . TYR A 1 86 ? 7.961 8.305 0.301 1.00 64.69 86 TYR A C 1
ATOM 636 O O . TYR A 1 86 ? 8.012 7.087 0.411 1.00 64.69 86 TYR A O 1
ATOM 644 N N . LEU A 1 87 ? 6.821 8.999 0.420 1.00 68.81 87 LEU A N 1
ATOM 645 C CA . LEU A 1 87 ? 5.529 8.335 0.600 1.00 68.81 87 LEU A CA 1
ATOM 646 C C . LEU A 1 87 ? 5.327 7.303 -0.532 1.00 68.81 87 LEU A C 1
ATOM 648 O O . LEU A 1 87 ? 5.285 7.742 -1.689 1.00 68.81 87 LEU A O 1
ATOM 652 N N . PRO A 1 88 ? 5.218 5.992 -0.231 1.00 75.12 88 PRO A N 1
ATOM 653 C CA . PRO A 1 88 ? 4.989 4.938 -1.226 1.00 75.12 88 PRO A CA 1
ATOM 654 C C . PRO A 1 88 ? 3.698 5.192 -1.988 1.00 75.12 88 PRO A C 1
ATOM 656 O O . PRO A 1 88 ? 2.930 6.053 -1.610 1.00 75.12 88 PRO A O 1
ATOM 659 N N . ASP A 1 89 ? 3.385 4.435 -3.019 1.00 87.44 89 ASP A N 1
ATOM 660 C CA . ASP A 1 89 ? 2.004 4.138 -3.397 1.00 87.44 89 ASP A CA 1
ATOM 661 C C . ASP A 1 89 ? 1.743 2.674 -3.055 1.00 87.44 89 ASP A C 1
ATOM 663 O O . ASP A 1 89 ? 2.692 1.887 -2.980 1.00 87.44 89 ASP A O 1
ATOM 667 N N . ALA A 1 90 ? 0.496 2.312 -2.788 1.00 90.31 90 ALA A N 1
ATOM 668 C CA . ALA A 1 90 ? 0.166 0.963 -2.367 1.00 90.31 90 ALA A CA 1
ATOM 669 C C . ALA A 1 90 ? -1.211 0.524 -2.861 1.00 90.31 90 ALA A C 1
ATOM 671 O O . ALA A 1 90 ? -2.113 1.331 -3.082 1.00 90.31 90 ALA A O 1
ATOM 672 N N . VAL A 1 91 ? -1.348 -0.785 -3.052 1.00 91.38 91 VAL A N 1
ATOM 673 C CA . VAL A 1 91 ? -2.565 -1.435 -3.527 1.00 91.38 91 VAL A CA 1
ATOM 674 C C . VAL A 1 91 ? -2.746 -2.785 -2.844 1.00 91.38 91 VAL A C 1
ATOM 676 O O . VAL A 1 91 ? -1.789 -3.526 -2.607 1.00 91.38 91 VAL A O 1
ATOM 679 N N . VAL A 1 92 ? -3.994 -3.112 -2.530 1.00 91.50 92 VAL A N 1
ATOM 680 C CA . VAL A 1 92 ? -4.392 -4.350 -1.867 1.00 91.50 92 VAL A CA 1
ATOM 681 C C . VAL A 1 92 ? -5.417 -5.083 -2.722 1.00 91.50 92 VAL A C 1
ATOM 683 O O . VAL A 1 92 ? -6.375 -4.508 -3.228 1.00 91.50 92 VAL A O 1
ATOM 686 N N . SER A 1 93 ? -5.218 -6.387 -2.845 1.00 89.25 93 SER A N 1
ATOM 687 C CA . SER A 1 93 ? -6.164 -7.356 -3.396 1.00 89.25 93 SER A CA 1
ATOM 688 C C . SER A 1 93 ? -6.543 -8.368 -2.311 1.00 89.25 93 SER A C 1
ATOM 690 O O . SER A 1 93 ? -5.915 -8.385 -1.247 1.00 89.25 93 SER A O 1
ATOM 692 N N . PRO A 1 94 ? -7.523 -9.258 -2.552 1.00 88.19 94 PRO A N 1
ATOM 693 C CA . PRO A 1 94 ? -7.859 -10.310 -1.594 1.00 88.19 94 PRO A CA 1
ATOM 694 C C . PRO A 1 94 ? -6.660 -11.164 -1.159 1.00 88.19 94 PRO A C 1
ATOM 696 O O . PRO A 1 94 ? -6.609 -11.583 -0.003 1.00 88.19 94 PRO A O 1
ATOM 699 N N . GLU A 1 95 ? -5.679 -11.368 -2.044 1.00 90.50 95 GLU A N 1
ATOM 700 C CA . GLU A 1 95 ? -4.540 -12.264 -1.811 1.00 90.50 95 GLU A CA 1
ATOM 701 C C . GLU A 1 95 ? -3.210 -11.552 -1.552 1.00 90.50 95 GLU A C 1
ATOM 703 O O . GLU A 1 95 ? -2.293 -12.160 -0.997 1.00 90.50 95 GLU A O 1
ATOM 708 N N . ARG A 1 96 ? -3.057 -10.292 -1.976 1.00 92.31 96 ARG A N 1
ATOM 709 C CA . ARG A 1 96 ? -1.758 -9.598 -1.981 1.00 92.31 96 ARG A CA 1
ATOM 710 C C . ARG A 1 96 ? -1.858 -8.148 -1.534 1.00 92.31 96 ARG A C 1
ATOM 712 O O . ARG A 1 96 ? -2.822 -7.467 -1.869 1.00 92.31 96 ARG A O 1
ATOM 719 N N . MET A 1 97 ? -0.814 -7.677 -0.865 1.00 93.50 97 MET A N 1
ATOM 720 C CA . MET A 1 97 ? -0.537 -6.266 -0.612 1.00 93.50 97 MET A CA 1
ATOM 721 C C . MET A 1 97 ? 0.747 -5.894 -1.351 1.00 93.50 97 MET A C 1
ATOM 723 O O . MET A 1 97 ? 1.737 -6.622 -1.278 1.00 93.50 97 MET A O 1
ATOM 727 N N . ILE A 1 98 ? 0.716 -4.792 -2.092 1.00 93.00 98 ILE A N 1
ATOM 728 C CA . ILE A 1 98 ? 1.833 -4.327 -2.913 1.00 93.00 98 ILE A CA 1
ATOM 729 C C . ILE A 1 98 ? 2.073 -2.858 -2.616 1.00 93.00 98 ILE A C 1
ATOM 731 O O . ILE A 1 98 ? 1.119 -2.087 -2.545 1.00 93.00 98 ILE A O 1
ATOM 735 N N . TRP A 1 99 ? 3.332 -2.464 -2.465 1.00 92.94 99 TRP A N 1
ATOM 736 C CA . TRP A 1 99 ? 3.710 -1.072 -2.244 1.00 92.94 99 TRP A CA 1
ATOM 737 C C . TRP A 1 99 ? 5.038 -0.724 -2.910 1.00 92.94 99 TRP A C 1
ATOM 739 O O . TRP A 1 99 ? 5.843 -1.603 -3.221 1.00 92.94 99 TRP A O 1
ATOM 749 N N . THR A 1 100 ? 5.271 0.564 -3.157 1.00 90.00 100 THR A N 1
ATOM 750 C CA . THR A 1 100 ? 6.531 1.048 -3.731 1.00 90.00 100 THR A CA 1
ATOM 751 C C . THR A 1 100 ? 7.508 1.489 -2.654 1.00 90.00 100 THR A C 1
ATOM 753 O O . THR A 1 100 ? 7.277 2.461 -1.954 1.00 90.00 100 THR A O 1
ATOM 756 N N . GLU A 1 101 ? 8.644 0.817 -2.546 1.00 87.88 101 GLU A N 1
ATOM 757 C CA . GLU A 1 101 ? 9.784 1.244 -1.740 1.00 87.88 101 GLU A CA 1
ATOM 758 C C . GLU A 1 101 ? 10.728 2.108 -2.582 1.00 87.88 101 GLU A C 1
ATOM 760 O O . GLU A 1 101 ? 10.953 1.845 -3.760 1.00 87.88 101 GLU A O 1
ATOM 765 N N . SER A 1 102 ? 11.296 3.159 -1.999 1.00 80.50 102 SER A N 1
ATOM 766 C CA . SER A 1 102 ? 12.332 3.951 -2.662 1.00 80.50 102 SER A CA 1
ATOM 767 C C . SER A 1 102 ? 13.379 4.276 -1.623 1.00 80.50 102 SER A C 1
ATOM 769 O O . SER A 1 102 ? 13.180 5.176 -0.812 1.00 80.50 102 SER A O 1
ATOM 771 N N . ALA A 1 103 ? 14.509 3.581 -1.667 1.00 67.19 103 ALA A N 1
ATOM 772 C CA . ALA A 1 103 ? 15.699 4.076 -0.999 1.00 67.19 103 ALA A CA 1
ATOM 773 C C . ALA A 1 103 ? 16.285 5.205 -1.854 1.00 67.19 103 ALA A C 1
ATOM 775 O O . ALA A 1 103 ? 16.236 5.163 -3.084 1.00 67.19 103 ALA A O 1
ATOM 776 N N . SER A 1 104 ? 16.816 6.232 -1.197 1.00 61.75 104 SER A N 1
ATOM 777 C CA . SER A 1 104 ? 17.251 7.498 -1.803 1.00 61.75 104 SER A CA 1
ATOM 778 C C . SER A 1 104 ? 18.299 7.355 -2.916 1.00 61.75 104 SER A C 1
ATOM 780 O O . SER A 1 104 ? 18.516 8.320 -3.639 1.00 61.75 104 SER A O 1
ATOM 782 N N . PHE A 1 105 ? 18.914 6.175 -3.087 1.00 58.78 105 PHE A N 1
ATOM 783 C CA . PHE A 1 105 ? 20.005 5.954 -4.046 1.00 58.78 105 PHE A CA 1
ATOM 784 C C . PHE A 1 105 ? 19.958 4.633 -4.836 1.00 58.78 105 PHE A C 1
ATOM 786 O O . PHE A 1 105 ? 20.697 4.497 -5.806 1.00 58.78 105 PHE A O 1
ATOM 793 N N . SER A 1 106 ? 19.126 3.652 -4.466 1.00 66.25 106 SER A N 1
ATOM 794 C CA . SER A 1 106 ? 19.036 2.361 -5.187 1.00 66.25 106 SER A CA 1
ATOM 795 C C . SER A 1 106 ? 17.847 2.277 -6.149 1.00 66.25 106 SER A C 1
ATOM 797 O O . SER A 1 106 ? 17.665 1.269 -6.833 1.00 66.25 106 SER A O 1
ATOM 799 N N . GLY A 1 107 ? 17.068 3.356 -6.230 1.00 80.25 107 GLY A N 1
ATOM 800 C CA . GLY A 1 107 ? 15.914 3.480 -7.101 1.00 80.25 107 GLY A CA 1
ATOM 801 C C . GLY A 1 107 ? 14.652 2.812 -6.563 1.00 80.25 107 GLY A C 1
ATOM 802 O O . GLY A 1 107 ? 14.605 2.284 -5.449 1.00 80.25 107 GLY A O 1
ATOM 803 N N . LEU A 1 108 ? 13.597 2.878 -7.370 1.00 87.06 10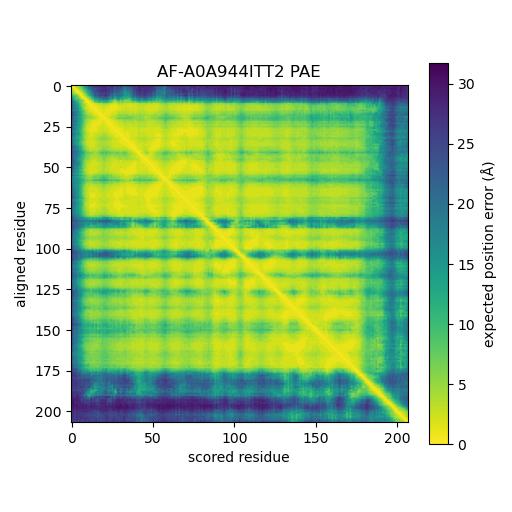8 LEU A N 1
ATOM 804 C CA . LEU A 1 108 ? 12.286 2.364 -7.006 1.00 87.06 108 LEU A CA 1
ATOM 805 C C . LEU A 1 108 ? 12.282 0.828 -6.953 1.00 87.06 108 LEU A C 1
ATOM 807 O O . LEU A 1 108 ? 12.762 0.146 -7.860 1.00 87.06 108 LEU A O 1
ATOM 811 N N . THR A 1 109 ? 11.682 0.287 -5.902 1.00 89.75 109 THR A N 1
ATOM 812 C CA . THR A 1 109 ? 11.465 -1.138 -5.659 1.00 89.75 109 THR A CA 1
ATOM 813 C C . THR A 1 109 ? 9.978 -1.382 -5.433 1.00 89.75 109 THR A C 1
ATOM 815 O O . THR A 1 109 ? 9.300 -0.592 -4.789 1.00 89.75 109 THR A O 1
ATOM 818 N N . LEU A 1 110 ? 9.444 -2.476 -5.960 1.00 90.44 110 LEU A N 1
ATOM 819 C CA . LEU A 1 110 ? 8.121 -2.968 -5.599 1.00 90.44 110 LEU A CA 1
ATOM 820 C C . LEU A 1 110 ? 8.269 -4.030 -4.527 1.00 90.44 110 LEU A C 1
ATOM 822 O O . LEU A 1 110 ? 8.969 -5.017 -4.738 1.00 90.44 110 LEU A O 1
ATOM 826 N N . ALA A 1 111 ? 7.576 -3.849 -3.419 1.00 92.38 111 ALA A N 1
ATOM 827 C CA . ALA A 1 111 ? 7.404 -4.876 -2.418 1.00 92.38 111 ALA A CA 1
ATOM 828 C C . ALA A 1 111 ? 6.056 -5.568 -2.644 1.00 92.38 111 ALA A C 1
ATOM 830 O O . ALA A 1 111 ? 5.024 -4.909 -2.768 1.00 92.38 111 ALA A O 1
ATOM 831 N N . VAL A 1 112 ? 6.075 -6.894 -2.736 1.00 92.62 112 VAL A N 1
ATOM 832 C CA . VAL A 1 112 ? 4.907 -7.741 -2.984 1.00 92.62 112 VAL A CA 1
ATOM 833 C C . VAL A 1 112 ? 4.811 -8.749 -1.849 1.00 92.62 112 VAL A C 1
ATOM 835 O O . VAL A 1 112 ? 5.664 -9.623 -1.706 1.00 92.62 112 VAL A O 1
ATOM 838 N N . ALA A 1 113 ? 3.755 -8.648 -1.051 1.00 93.44 113 ALA A N 1
ATOM 839 C CA . ALA A 1 113 ? 3.487 -9.567 0.045 1.00 93.44 113 ALA A CA 1
ATOM 840 C C . ALA A 1 113 ? 2.191 -10.334 -0.201 1.00 93.44 113 ALA A C 1
ATOM 842 O O . ALA A 1 113 ? 1.169 -9.759 -0.588 1.00 93.44 113 ALA A O 1
ATOM 843 N N . ARG A 1 114 ? 2.206 -11.641 0.074 1.00 92.75 114 ARG A N 1
ATOM 844 C CA . ARG A 1 114 ? 0.969 -12.418 0.189 1.00 92.75 114 ARG A CA 1
ATOM 845 C C . ARG A 1 114 ? 0.302 -12.077 1.519 1.00 92.75 114 ARG A C 1
ATOM 847 O O . ARG A 1 114 ? 0.952 -12.075 2.565 1.00 92.75 114 ARG A O 1
ATOM 854 N N . ARG A 1 115 ? -1.003 -11.817 1.490 1.00 91.81 115 ARG A N 1
ATOM 855 C CA . ARG A 1 115 ? -1.781 -11.526 2.697 1.00 91.81 115 ARG A CA 1
ATOM 856 C C . ARG A 1 115 ? -1.730 -12.698 3.671 1.00 91.81 115 ARG A C 1
ATOM 858 O O . ARG A 1 115 ? -1.792 -13.857 3.264 1.00 91.81 115 ARG A O 1
ATOM 865 N N . GLY A 1 116 ? -1.561 -12.382 4.953 1.00 89.12 116 GLY A N 1
ATOM 866 C CA . GLY A 1 116 ? -1.406 -13.366 6.031 1.00 89.12 116 GLY A CA 1
ATOM 867 C C . GLY A 1 116 ? -0.058 -14.103 6.080 1.00 89.12 116 GLY A C 1
ATOM 868 O O . GLY A 1 116 ? 0.182 -14.830 7.038 1.00 89.12 116 GLY A O 1
ATOM 869 N N . ALA A 1 117 ? 0.833 -13.922 5.100 1.00 88.44 117 ALA A N 1
ATOM 870 C CA . ALA A 1 117 ? 2.194 -14.467 5.126 1.00 88.44 117 ALA A CA 1
ATOM 871 C C . ALA A 1 117 ? 3.206 -13.400 5.563 1.00 88.44 117 ALA A C 1
ATOM 873 O O . ALA A 1 117 ? 2.986 -12.222 5.302 1.00 88.44 117 ALA A O 1
ATOM 874 N N . GLY A 1 118 ? 4.321 -13.789 6.187 1.00 85.75 118 GLY A N 1
ATOM 875 C CA . GLY A 1 118 ? 5.371 -12.850 6.615 1.00 85.75 118 GLY A CA 1
ATOM 876 C C . GLY A 1 118 ? 6.288 -12.365 5.487 1.00 85.75 118 GLY A C 1
ATOM 877 O O . GLY A 1 118 ? 6.811 -11.256 5.563 1.00 85.75 118 GLY A O 1
ATOM 878 N N . ASP A 1 119 ? 6.445 -13.165 4.432 1.00 90.31 119 ASP A N 1
ATOM 879 C CA . ASP A 1 119 ? 7.435 -12.914 3.385 1.00 90.31 119 ASP A CA 1
ATOM 880 C C . ASP A 1 119 ? 7.045 -11.762 2.449 1.00 90.31 119 ASP A C 1
ATOM 882 O O . ASP A 1 119 ? 5.879 -11.588 2.076 1.00 90.31 119 ASP A O 1
ATOM 886 N N . VAL A 1 120 ? 8.062 -11.000 2.039 1.00 91.88 120 VAL A N 1
ATOM 887 C CA . VAL A 1 120 ? 7.950 -9.874 1.106 1.00 91.88 120 VAL A CA 1
ATOM 888 C C . VAL A 1 120 ? 8.952 -10.067 -0.026 1.00 91.88 120 VAL A C 1
ATOM 890 O O . VAL A 1 120 ? 10.164 -10.035 0.192 1.00 91.88 120 VAL A O 1
ATOM 893 N N . GLU A 1 121 ? 8.449 -10.232 -1.246 1.00 91.19 121 GLU A N 1
ATOM 894 C CA . GLU A 1 121 ? 9.265 -10.219 -2.458 1.00 91.19 121 GLU A CA 1
ATOM 895 C C . GLU A 1 121 ? 9.577 -8.770 -2.842 1.00 91.19 121 GLU A C 1
ATOM 897 O O . GLU A 1 121 ? 8.682 -7.927 -2.867 1.00 91.19 121 GLU A O 1
ATOM 902 N N . ARG A 1 122 ? 10.841 -8.474 -3.161 1.00 90.56 122 ARG A N 1
ATOM 903 C CA . ARG A 1 122 ? 11.282 -7.143 -3.592 1.00 90.56 122 ARG A CA 1
ATOM 904 C C . ARG A 1 122 ? 11.773 -7.174 -5.030 1.00 90.56 122 ARG A C 1
ATOM 906 O O . ARG A 1 122 ? 12.719 -7.886 -5.354 1.00 90.56 122 ARG A O 1
ATOM 913 N N . ILE A 1 123 ? 11.144 -6.372 -5.881 1.00 89.19 123 ILE A N 1
ATOM 914 C CA . ILE A 1 123 ? 11.430 -6.284 -7.313 1.00 89.19 123 ILE A CA 1
ATOM 915 C C . ILE A 1 123 ? 11.974 -4.891 -7.612 1.00 89.19 123 ILE A C 1
ATOM 917 O O . ILE A 1 123 ? 11.241 -3.905 -7.561 1.00 89.19 123 ILE A O 1
ATOM 921 N N . VAL A 1 124 ? 13.255 -4.803 -7.960 1.00 89.38 124 VAL A N 1
ATOM 922 C CA . VAL A 1 124 ? 13.885 -3.530 -8.329 1.00 89.38 124 VAL A CA 1
ATOM 923 C C . VAL A 1 124 ? 13.384 -3.097 -9.707 1.00 89.38 124 VAL A C 1
ATOM 925 O O . VAL A 1 124 ? 13.583 -3.796 -10.700 1.00 89.38 124 VAL A O 1
ATOM 928 N N . LEU A 1 125 ? 12.740 -1.933 -9.767 1.00 85.75 125 LEU A N 1
ATOM 929 C CA . LEU A 1 125 ? 12.329 -1.289 -11.016 1.00 85.75 125 LEU A CA 1
ATOM 930 C C . LEU A 1 125 ? 13.390 -0.312 -11.540 1.00 85.75 125 LEU A C 1
ATOM 932 O O . LEU A 1 125 ? 13.417 -0.004 -12.734 1.00 85.75 125 LEU A O 1
ATOM 936 N N . GLY A 1 126 ? 14.269 0.161 -10.653 1.00 84.88 126 GLY A N 1
ATOM 937 C CA . GLY A 1 126 ? 15.213 1.233 -10.944 1.00 84.88 126 GLY A CA 1
ATOM 938 C C . GLY A 1 126 ? 14.504 2.574 -11.142 1.00 84.88 126 GLY A C 1
ATOM 939 O O . GLY A 1 126 ? 13.311 2.710 -10.880 1.00 84.88 126 GLY A O 1
ATOM 940 N N . GLY A 1 127 ? 15.249 3.576 -11.608 1.00 80.81 127 GLY A N 1
ATOM 941 C CA . GLY A 1 127 ? 14.737 4.943 -11.728 1.00 80.81 127 GLY A CA 1
ATOM 942 C C . GLY A 1 127 ? 14.545 5.627 -10.373 1.00 80.81 127 GLY A C 1
ATOM 943 O O . GLY A 1 127 ? 14.594 4.994 -9.321 1.00 80.81 127 GLY A O 1
ATOM 944 N N . GLU A 1 128 ? 14.348 6.938 -10.410 1.00 79.38 128 GLU A N 1
ATOM 945 C CA . GLU A 1 128 ? 14.199 7.775 -9.220 1.00 79.38 128 GLU A CA 1
ATOM 946 C C . GLU A 1 128 ? 12.781 8.338 -9.109 1.00 79.38 128 GLU A C 1
ATOM 948 O O . GLU A 1 128 ? 12.080 8.538 -10.104 1.00 79.38 128 GLU A O 1
ATOM 953 N N . GLY A 1 129 ? 12.380 8.658 -7.881 1.00 79.19 129 GLY A N 1
ATOM 954 C CA . GLY A 1 129 ? 11.124 9.337 -7.591 1.00 79.19 129 GLY A CA 1
ATOM 955 C C . GLY A 1 129 ? 10.009 8.392 -7.158 1.00 79.19 129 GLY A C 1
ATOM 956 O O . GLY A 1 129 ? 10.241 7.353 -6.548 1.00 79.19 129 GLY A O 1
ATOM 957 N N . ARG A 1 130 ? 8.765 8.805 -7.414 1.00 82.31 130 ARG A N 1
ATOM 958 C CA . ARG A 1 130 ? 7.558 8.090 -6.984 1.00 82.31 130 ARG A CA 1
ATOM 959 C C . ARG A 1 130 ? 6.898 7.439 -8.190 1.00 82.31 130 ARG A C 1
ATOM 961 O O . ARG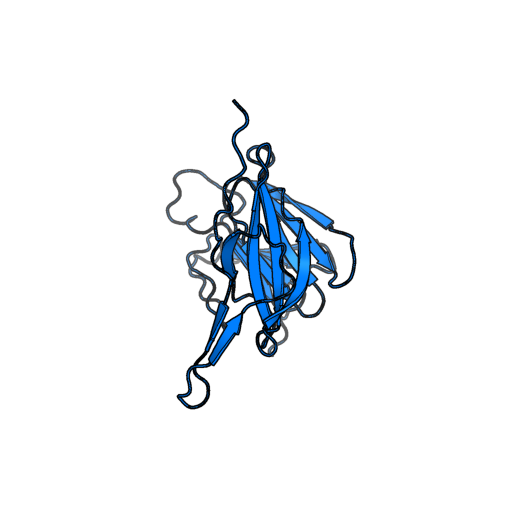 A 1 130 ? 6.657 8.124 -9.182 1.00 82.31 130 ARG A O 1
ATOM 968 N N . ALA A 1 131 ? 6.546 6.164 -8.083 1.00 86.38 131 ALA A N 1
ATOM 969 C CA . ALA A 1 131 ? 5.586 5.555 -8.994 1.00 86.38 131 ALA A CA 1
ATOM 970 C C . ALA A 1 131 ? 4.262 5.336 -8.287 1.00 86.38 131 ALA A C 1
ATOM 972 O O . ALA A 1 131 ? 4.219 5.072 -7.084 1.00 86.38 131 ALA A O 1
ATOM 973 N N . MET A 1 132 ? 3.207 5.421 -9.080 1.00 87.69 132 MET A N 1
ATOM 974 C CA . MET A 1 132 ? 1.890 4.993 -8.679 1.00 87.69 132 MET A CA 1
ATOM 975 C C . MET A 1 132 ? 1.668 3.540 -9.105 1.00 87.69 132 MET A C 1
ATOM 977 O O . MET A 1 132 ? 2.202 3.123 -10.138 1.00 87.69 132 MET A O 1
ATOM 981 N N . VAL A 1 133 ? 0.878 2.789 -8.340 1.00 88.94 133 VAL A N 1
ATOM 982 C CA . VAL A 1 133 ? 0.598 1.366 -8.570 1.00 88.94 133 VAL A CA 1
ATOM 983 C C . VAL A 1 133 ? -0.894 1.060 -8.509 1.00 88.94 133 VAL A C 1
ATOM 985 O O . VAL A 1 133 ? -1.644 1.680 -7.765 1.00 88.94 133 VAL A O 1
ATOM 988 N N . THR A 1 134 ? -1.334 0.075 -9.287 1.00 88.31 134 THR A N 1
ATOM 989 C CA . THR A 1 134 ? -2.699 -0.461 -9.219 1.00 88.31 134 THR A CA 1
ATOM 990 C C . THR A 1 134 ? -2.742 -1.912 -9.701 1.00 88.31 134 THR A C 1
ATOM 992 O O . THR A 1 134 ? -1.773 -2.409 -10.277 1.00 88.31 134 THR A O 1
ATOM 995 N N . LEU A 1 135 ? -3.859 -2.602 -9.477 1.00 88.12 135 LEU A N 1
ATOM 996 C CA . LEU A 1 135 ? -4.063 -3.993 -9.878 1.00 88.12 135 LEU A CA 1
ATOM 997 C C . LEU A 1 135 ? -5.196 -4.120 -10.894 1.00 88.12 135 LEU A C 1
ATOM 999 O O . LEU A 1 135 ? -6.251 -3.513 -10.736 1.00 88.12 135 LEU A O 1
ATOM 1003 N N . LEU A 1 136 ? -4.982 -4.971 -11.897 1.00 87.31 136 LEU A N 1
ATOM 1004 C CA . LEU A 1 136 ? -6.003 -5.430 -12.836 1.00 87.31 136 LEU A CA 1
ATOM 1005 C C . LEU A 1 136 ? -5.883 -6.945 -12.989 1.00 87.31 136 LEU A C 1
ATOM 1007 O O . LEU A 1 136 ? -5.021 -7.454 -13.711 1.00 87.31 136 LEU A O 1
ATOM 1011 N N . GLY A 1 137 ? -6.726 -7.671 -12.255 1.00 86.88 137 GLY A N 1
ATOM 1012 C CA . GLY A 1 137 ? -6.572 -9.115 -12.089 1.00 86.88 137 GLY A CA 1
ATOM 1013 C C . GLY A 1 137 ? -5.187 -9.453 -11.526 1.00 86.88 137 GLY A C 1
ATOM 1014 O O . GLY A 1 137 ? -4.764 -8.891 -10.518 1.00 86.88 137 GLY A O 1
ATOM 1015 N N . ASP A 1 138 ? -4.457 -10.333 -12.213 1.00 89.31 138 ASP A N 1
ATOM 1016 C CA . ASP A 1 138 ? -3.094 -10.744 -11.842 1.00 89.31 138 ASP A CA 1
ATOM 1017 C C . ASP A 1 138 ? -1.985 -9.807 -12.355 1.00 89.31 138 ASP A C 1
ATOM 1019 O O . ASP A 1 138 ? -0.798 -10.139 -12.266 1.00 89.31 138 ASP A O 1
ATOM 1023 N N . TRP A 1 139 ? -2.344 -8.660 -12.932 1.00 92.56 139 TRP A N 1
ATOM 1024 C CA . TRP A 1 139 ? -1.389 -7.693 -13.459 1.00 92.56 139 TRP A CA 1
ATOM 1025 C C . TRP A 1 139 ? -1.250 -6.500 -12.523 1.00 92.56 139 TRP A C 1
ATOM 1027 O O . TRP A 1 139 ? -2.216 -5.800 -12.223 1.00 92.56 139 TRP A O 1
ATOM 1037 N N . LEU A 1 140 ? -0.015 -6.236 -12.112 1.00 91.94 140 LEU A N 1
ATOM 1038 C CA . LEU A 1 140 ? 0.375 -5.003 -11.449 1.00 91.94 140 LEU A CA 1
ATOM 1039 C C . LEU A 1 140 ? 0.703 -3.956 -12.501 1.00 91.94 140 LEU A C 1
ATOM 1041 O O . LEU A 1 140 ? 1.628 -4.134 -13.290 1.00 91.94 140 LEU A O 1
ATOM 1045 N N . MET A 1 141 ? -0.027 -2.854 -12.489 1.00 92.19 141 MET A N 1
ATOM 1046 C CA . MET A 1 141 ? 0.282 -1.691 -13.303 1.00 92.19 141 MET A CA 1
ATOM 1047 C C . MET A 1 141 ? 1.060 -0.671 -12.488 1.00 92.19 141 MET A C 1
ATOM 1049 O O . MET A 1 141 ? 0.711 -0.399 -11.341 1.00 92.19 141 MET A O 1
ATOM 1053 N N . TYR A 1 142 ? 2.096 -0.091 -13.087 1.00 91.31 142 TYR A N 1
ATOM 1054 C CA . TYR A 1 142 ? 2.881 0.966 -12.466 1.00 91.31 142 TYR A CA 1
ATOM 1055 C C . TYR A 1 142 ? 3.355 2.006 -13.480 1.00 91.31 142 TYR A C 1
ATOM 1057 O O . TYR A 1 142 ? 3.609 1.692 -14.647 1.00 91.31 142 TYR A O 1
ATOM 1065 N N . ALA A 1 143 ? 3.466 3.251 -13.018 1.00 90.88 143 ALA A N 1
ATOM 1066 C CA . ALA A 1 143 ? 4.050 4.355 -13.772 1.00 90.88 143 ALA A CA 1
ATOM 1067 C C . ALA A 1 143 ? 4.490 5.488 -12.836 1.00 90.88 143 ALA A C 1
ATOM 1069 O O . ALA A 1 143 ? 3.854 5.755 -11.817 1.00 90.88 143 ALA A O 1
ATOM 1070 N N . GLN A 1 144 ? 5.534 6.212 -13.218 1.00 88.56 144 GLN A N 1
ATOM 1071 C CA . GLN A 1 144 ? 5.856 7.526 -12.683 1.00 88.56 144 GLN A CA 1
ATOM 1072 C C . GLN A 1 144 ? 5.047 8.575 -13.462 1.00 88.56 144 GLN A C 1
ATOM 1074 O O . GLN A 1 144 ? 5.220 8.701 -14.679 1.00 88.56 144 GLN A O 1
ATOM 1079 N N . PRO A 1 145 ? 4.158 9.336 -12.804 1.00 83.94 145 PRO A N 1
ATOM 1080 C CA . PRO A 1 145 ? 3.375 10.355 -13.486 1.00 83.94 145 PRO A CA 1
ATOM 1081 C C . PRO A 1 145 ? 4.263 11.523 -13.938 1.00 83.94 145 PRO A C 1
ATOM 1083 O O . PRO A 1 145 ? 5.320 11.787 -13.363 1.00 83.94 145 PRO A O 1
ATOM 1086 N N . GLY A 1 146 ? 3.808 12.257 -14.957 1.00 81.94 146 GLY A N 1
ATOM 1087 C CA . GLY A 1 146 ? 4.457 13.498 -15.408 1.00 81.94 146 GLY A CA 1
ATOM 1088 C C . GLY A 1 146 ? 5.501 13.327 -16.515 1.00 81.94 146 GLY A C 1
ATOM 1089 O O . GLY A 1 146 ? 6.153 14.299 -16.888 1.00 81.94 146 GLY A O 1
ATOM 1090 N N . GLY A 1 147 ? 5.629 12.131 -17.097 1.00 80.69 147 GLY A N 1
ATOM 1091 C CA . GLY A 1 147 ? 6.588 11.876 -18.177 1.00 80.69 147 GLY A CA 1
ATOM 1092 C C . GLY A 1 147 ? 6.421 12.757 -19.419 1.00 80.69 147 GLY A C 1
ATOM 1093 O O . GLY A 1 147 ? 7.401 13.039 -20.095 1.00 80.69 147 GLY A O 1
ATOM 1094 N N . GLY A 1 148 ? 5.209 13.250 -19.693 1.00 78.31 148 GLY A N 1
ATOM 1095 C CA . GLY A 1 148 ? 4.943 14.124 -20.842 1.00 78.31 148 GLY A CA 1
ATOM 1096 C C . GLY A 1 148 ? 5.507 15.547 -20.723 1.00 78.31 148 GLY A C 1
ATOM 1097 O O . GLY A 1 148 ? 5.571 16.249 -21.726 1.00 78.31 148 GLY A O 1
ATOM 1098 N N . SER A 1 149 ? 5.906 15.976 -19.524 1.00 82.31 149 SER A N 1
ATOM 1099 C CA . SER A 1 149 ? 6.467 17.310 -19.254 1.00 82.31 149 SER A CA 1
ATOM 1100 C C . SER A 1 149 ? 7.852 17.254 -18.606 1.00 82.31 149 SER A C 1
ATOM 1102 O O . SER A 1 149 ? 8.364 18.274 -18.150 1.00 82.31 149 SER A O 1
ATOM 1104 N N . ALA A 1 150 ? 8.437 16.063 -18.493 1.00 84.50 150 ALA A N 1
ATOM 1105 C CA . ALA A 1 150 ? 9.712 15.874 -17.827 1.00 84.50 150 ALA A CA 1
ATOM 1106 C C . ALA A 1 150 ? 10.883 16.352 -18.692 1.00 84.50 150 ALA A C 1
ATOM 1108 O O . ALA A 1 150 ? 10.947 16.063 -19.885 1.00 84.50 150 ALA A O 1
ATOM 1109 N N . SER A 1 151 ? 11.846 17.036 -18.072 1.00 85.31 151 SER A N 1
ATOM 1110 C CA . SER A 1 151 ? 13.089 17.467 -18.726 1.00 85.31 151 SER A CA 1
ATOM 1111 C C . SER A 1 151 ? 14.160 16.373 -18.789 1.00 85.31 151 SER A C 1
ATOM 1113 O O . SER A 1 151 ? 15.121 16.510 -19.541 1.00 85.31 151 SER A O 1
ATOM 1115 N N . SER A 1 152 ? 14.003 15.298 -18.013 1.00 84.94 152 SER A N 1
ATOM 1116 C CA . SER A 1 152 ? 14.938 14.169 -17.943 1.00 84.94 152 SER A CA 1
ATOM 1117 C C . SER A 1 152 ? 14.195 12.862 -18.206 1.00 84.94 152 SER A C 1
ATOM 1119 O O . SER A 1 152 ? 13.084 12.716 -17.703 1.00 84.94 152 SER A O 1
ATOM 1121 N N . PRO A 1 153 ? 14.766 11.900 -18.950 1.00 85.81 153 PRO A N 1
ATOM 1122 C CA . PRO A 1 153 ? 14.109 10.624 -19.208 1.00 85.81 153 PRO A CA 1
ATOM 1123 C C . PRO A 1 153 ? 14.034 9.761 -17.939 1.00 85.81 153 PRO A C 1
ATOM 1125 O O . PRO A 1 153 ? 14.980 9.700 -17.158 1.00 85.81 153 PRO A O 1
ATOM 1128 N N . SER A 1 154 ? 12.935 9.021 -17.779 1.00 86.56 154 SER A N 1
ATOM 1129 C CA . SER A 1 154 ? 12.779 7.982 -16.756 1.00 86.56 154 SER A CA 1
ATOM 1130 C C . SER A 1 154 ? 12.206 6.719 -17.384 1.00 86.56 154 SER A C 1
ATOM 1132 O O . SER A 1 154 ? 11.241 6.771 -18.151 1.00 86.56 154 SER A O 1
ATOM 1134 N N . ARG A 1 155 ? 12.766 5.562 -17.013 1.00 88.19 155 ARG A N 1
ATOM 1135 C CA . ARG A 1 155 ? 12.237 4.244 -17.408 1.00 88.19 155 ARG A CA 1
ATOM 1136 C C . ARG A 1 155 ? 10.876 3.942 -16.780 1.00 88.19 155 ARG A C 1
ATOM 1138 O O . ARG A 1 155 ? 10.225 2.994 -17.200 1.00 88.19 155 ARG A O 1
ATOM 1145 N N . LEU A 1 156 ? 10.456 4.735 -15.795 1.00 89.94 156 LEU A N 1
ATOM 1146 C CA . LEU A 1 156 ? 9.178 4.582 -15.113 1.00 89.94 156 LEU A CA 1
ATOM 1147 C C . LEU A 1 156 ? 8.058 5.417 -15.741 1.00 89.94 156 LEU A C 1
ATOM 1149 O O . LEU A 1 156 ? 6.910 5.222 -15.369 1.00 89.94 156 LEU A O 1
ATOM 1153 N N . TYR A 1 157 ? 8.339 6.338 -16.671 1.00 90.25 157 TYR A N 1
ATOM 1154 C CA . TYR A 1 157 ? 7.272 7.124 -17.306 1.00 90.25 157 TYR A CA 1
ATOM 1155 C C . TYR A 1 157 ? 6.251 6.306 -18.103 1.00 90.25 157 TYR A C 1
ATOM 1157 O O . TYR A 1 157 ? 5.069 6.670 -18.061 1.00 90.25 157 TYR A O 1
ATOM 1165 N N . PRO A 1 158 ? 6.648 5.233 -18.811 1.00 91.19 158 PRO A N 1
ATOM 1166 C CA . PRO A 1 158 ? 5.684 4.375 -19.470 1.00 91.19 158 PRO A CA 1
ATOM 1167 C C . PRO A 1 158 ? 4.770 3.677 -18.469 1.00 91.19 158 PRO A C 1
ATOM 1169 O O . PRO A 1 158 ? 5.230 3.142 -17.459 1.00 91.19 158 PRO A O 1
ATOM 1172 N N . LEU A 1 159 ? 3.478 3.606 -18.795 1.00 91.94 159 LEU A N 1
ATOM 1173 C CA . LEU A 1 159 ? 2.572 2.723 -18.072 1.00 91.94 159 LEU A CA 1
ATOM 1174 C C . LEU A 1 159 ? 2.949 1.284 -18.400 1.00 91.94 159 LEU A C 1
ATOM 1176 O O . LEU A 1 159 ? 2.813 0.855 -19.547 1.00 91.94 159 LEU A O 1
ATOM 1180 N N . THR A 1 160 ? 3.406 0.549 -17.394 1.00 93.94 160 THR A N 1
ATOM 1181 C CA . THR A 1 160 ? 3.846 -0.836 -17.548 1.00 93.94 160 THR A CA 1
ATOM 1182 C C . THR A 1 160 ? 2.953 -1.751 -16.729 1.00 93.94 160 THR A C 1
ATOM 1184 O O . THR A 1 160 ? 2.716 -1.495 -15.552 1.00 93.94 160 THR A O 1
ATOM 1187 N N . ALA A 1 161 ? 2.471 -2.827 -17.344 1.00 94.12 161 ALA A N 1
ATOM 1188 C CA . ALA A 1 161 ? 1.828 -3.934 -16.653 1.00 94.12 161 ALA A CA 1
ATOM 1189 C C . ALA A 1 161 ? 2.849 -5.054 -16.433 1.00 94.12 161 ALA A C 1
ATOM 1191 O O . ALA A 1 161 ? 3.572 -5.423 -17.356 1.00 94.12 161 ALA A O 1
ATOM 1192 N N . ARG A 1 162 ? 2.901 -5.618 -15.227 1.00 94.06 162 ARG A N 1
ATOM 1193 C CA . ARG A 1 162 ? 3.721 -6.775 -14.862 1.00 94.06 162 ARG A CA 1
ATOM 1194 C C . ARG A 1 162 ? 2.831 -7.896 -14.346 1.00 94.06 162 ARG A C 1
ATOM 1196 O O . ARG A 1 162 ? 2.077 -7.700 -13.399 1.00 94.06 162 ARG A O 1
ATOM 1203 N N . SER A 1 163 ? 2.954 -9.077 -14.936 1.00 93.19 163 SER A N 1
ATOM 1204 C CA . SER A 1 163 ? 2.282 -10.284 -14.463 1.00 93.19 163 SER A CA 1
ATOM 1205 C C . SER A 1 163 ? 2.852 -10.683 -13.108 1.00 93.19 163 SER A C 1
ATOM 1207 O O . SER A 1 163 ? 4.051 -10.935 -12.982 1.00 93.19 163 SER A O 1
ATOM 1209 N N . LEU A 1 164 ? 1.992 -10.802 -12.100 1.00 88.88 164 LEU A N 1
ATOM 1210 C CA . LEU A 1 164 ? 2.367 -11.300 -10.775 1.00 88.88 164 LEU A CA 1
ATOM 1211 C C . LEU A 1 164 ? 2.550 -12.824 -10.742 1.00 88.88 164 LEU A C 1
ATOM 1213 O O . LEU A 1 164 ? 3.007 -13.366 -9.738 1.00 88.88 164 LEU A O 1
ATOM 1217 N N . LYS A 1 165 ? 2.187 -13.518 -11.827 1.00 89.69 165 LYS A N 1
ATOM 1218 C CA . LYS A 1 165 ? 2.348 -14.971 -11.977 1.00 89.69 165 LYS A CA 1
ATOM 1219 C C . LYS A 1 165 ? 3.660 -15.344 -12.656 1.00 89.69 165 LYS A C 1
ATOM 1221 O O . LYS A 1 165 ? 4.300 -16.307 -12.258 1.00 89.69 165 LYS A O 1
ATOM 1226 N N . THR A 1 166 ? 4.038 -14.605 -13.699 1.00 92.94 166 THR A N 1
ATOM 1227 C CA . THR A 1 166 ? 5.179 -14.957 -14.565 1.00 92.94 166 THR A CA 1
ATOM 1228 C C . THR A 1 166 ? 6.302 -13.928 -14.543 1.00 92.94 166 THR A C 1
ATOM 1230 O O . THR A 1 166 ? 7.369 -14.184 -15.089 1.00 92.94 166 THR A O 1
ATOM 1233 N N . GLY A 1 167 ? 6.069 -12.742 -13.976 1.00 91.38 167 GLY A N 1
ATOM 1234 C CA . GLY A 1 167 ? 7.010 -11.624 -14.027 1.00 91.38 167 GLY A CA 1
ATOM 1235 C C . GLY A 1 167 ? 7.099 -10.932 -15.392 1.00 91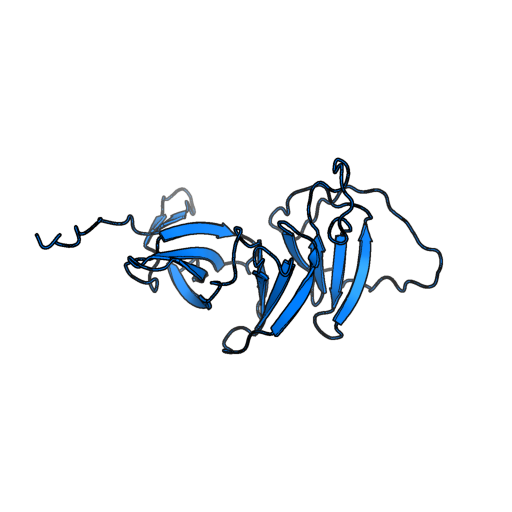.38 167 GLY A C 1
ATOM 1236 O O . GLY A 1 167 ? 7.816 -9.938 -15.503 1.00 91.38 167 GLY A O 1
ATOM 1237 N N . ALA A 1 168 ? 6.375 -11.414 -16.413 1.00 95.44 168 ALA A N 1
ATOM 1238 C CA . ALA A 1 168 ? 6.349 -10.806 -17.742 1.00 95.44 168 ALA A CA 1
ATOM 1239 C C . ALA A 1 168 ? 5.872 -9.351 -17.673 1.00 95.44 168 ALA A C 1
ATOM 1241 O O . ALA A 1 168 ? 4.934 -9.044 -16.937 1.00 95.44 168 ALA A O 1
ATOM 1242 N N . THR A 1 169 ? 6.493 -8.468 -18.452 1.00 95.00 169 THR A N 1
ATOM 1243 C CA . THR A 1 169 ? 6.150 -7.044 -18.510 1.00 95.00 169 THR A CA 1
ATOM 1244 C C . THR A 1 169 ? 5.637 -6.650 -19.892 1.00 95.00 169 THR A C 1
ATOM 1246 O O . THR A 1 169 ? 6.121 -7.135 -20.911 1.00 95.00 169 THR A O 1
ATOM 1249 N N . VAL A 1 170 ? 4.650 -5.754 -19.927 1.00 95.56 170 VAL A N 1
ATOM 1250 C CA . VAL A 1 170 ? 4.070 -5.190 -21.150 1.00 95.56 170 VAL A CA 1
ATOM 1251 C C . VAL A 1 170 ? 3.961 -3.679 -20.988 1.00 95.56 170 VAL A C 1
ATOM 1253 O O . VAL A 1 170 ? 3.367 -3.192 -20.025 1.00 95.56 170 VAL A O 1
ATOM 1256 N N . LYS A 1 171 ? 4.519 -2.925 -21.937 1.00 94.50 171 LYS A N 1
ATOM 1257 C CA . LYS A 1 171 ? 4.330 -1.473 -22.015 1.00 94.50 171 LYS A CA 1
ATOM 1258 C C . LYS A 1 171 ? 2.962 -1.178 -22.633 1.00 94.50 171 LYS A C 1
ATOM 1260 O O . LYS A 1 171 ? 2.687 -1.616 -23.744 1.00 94.50 171 LYS A O 1
ATOM 1265 N N . LEU A 1 172 ? 2.123 -0.432 -21.921 1.00 91.56 172 LEU A N 1
ATOM 1266 C CA . LEU A 1 172 ? 0.766 -0.077 -22.347 1.00 91.56 172 LEU A CA 1
ATOM 1267 C C . LEU A 1 172 ? 0.694 1.330 -22.955 1.00 91.56 172 LEU A C 1
ATOM 1269 O O . LEU A 1 172 ? -0.036 1.543 -23.921 1.00 91.56 172 LEU A O 1
ATOM 1273 N N . LEU A 1 173 ? 1.443 2.289 -22.397 1.00 90.19 173 LEU A N 1
ATOM 1274 C CA . LEU A 1 173 ? 1.499 3.688 -22.846 1.00 90.19 173 LEU A CA 1
ATOM 1275 C C . LEU A 1 173 ? 2.917 4.237 -22.691 1.00 90.19 173 LEU A C 1
ATOM 1277 O O . LEU A 1 173 ? 3.611 3.853 -21.755 1.00 90.19 173 LEU A O 1
ATOM 1281 N N . GLU A 1 174 ? 3.320 5.185 -23.542 1.00 87.38 174 GLU A N 1
ATOM 1282 C CA . GLU A 1 174 ? 4.638 5.839 -23.430 1.00 87.38 174 GLU A CA 1
ATOM 1283 C C . GLU A 1 174 ? 4.752 6.751 -22.206 1.00 87.38 174 GLU A C 1
ATOM 1285 O O . GLU A 1 174 ? 5.813 6.856 -21.594 1.00 87.38 174 GLU A O 1
ATOM 1290 N N . HIS A 1 175 ? 3.645 7.392 -21.829 1.00 82.06 175 HIS A N 1
ATOM 1291 C CA . HIS A 1 175 ? 3.571 8.259 -20.663 1.00 82.06 175 HIS A CA 1
ATOM 1292 C C . HIS A 1 175 ? 2.216 8.098 -19.988 1.00 82.06 175 HIS A C 1
ATOM 1294 O O . HIS A 1 175 ? 1.182 8.123 -20.660 1.00 82.06 175 HIS A O 1
ATOM 1300 N N . ALA A 1 176 ? 2.226 7.984 -18.663 1.00 77.19 176 ALA A N 1
ATOM 1301 C CA . ALA A 1 176 ? 1.031 8.138 -17.852 1.00 77.19 176 ALA A CA 1
ATOM 1302 C C . ALA A 1 176 ? 0.890 9.598 -17.397 1.00 77.19 176 ALA A C 1
ATOM 1304 O O . ALA A 1 176 ? 1.782 10.178 -16.769 1.00 77.19 176 ALA A O 1
ATOM 1305 N N . SER A 1 177 ? -0.260 10.192 -17.699 1.00 66.81 177 SER A N 1
ATOM 1306 C CA . SER A 1 177 ? -0.727 11.417 -17.057 1.00 66.81 177 SER A CA 1
ATOM 1307 C C . SER A 1 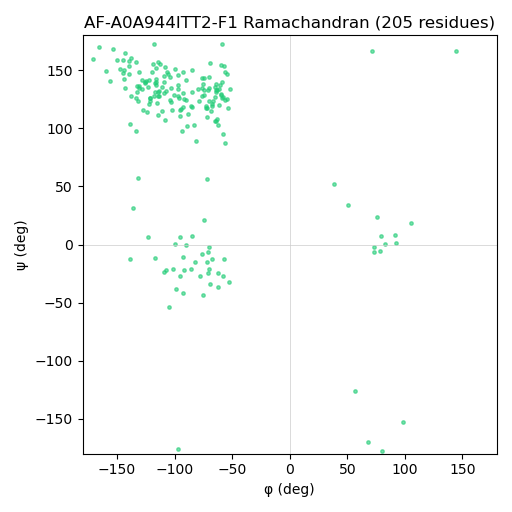177 ? -2.071 11.117 -16.404 1.00 66.81 177 SER A C 1
ATOM 1309 O O . SER A 1 177 ? -2.983 10.617 -17.063 1.00 66.81 177 SER A O 1
ATOM 1311 N N . GLY A 1 178 ? -2.167 11.352 -15.097 1.00 61.19 178 GLY A N 1
ATOM 1312 C CA . GLY A 1 178 ? -3.387 11.105 -14.335 1.00 61.19 178 GLY A CA 1
ATOM 1313 C C . GLY A 1 178 ? -3.131 10.602 -12.920 1.00 61.19 178 GLY A C 1
ATOM 1314 O O . GLY A 1 178 ? -2.021 10.208 -12.565 1.00 61.19 178 GLY A O 1
ATOM 1315 N N . ARG A 1 179 ? -4.195 10.644 -12.120 1.00 55.31 179 ARG A N 1
ATOM 1316 C CA . ARG A 1 179 ? -4.327 9.941 -10.843 1.00 55.31 179 ARG A CA 1
ATOM 1317 C C . ARG A 1 179 ? -5.272 8.763 -11.047 1.00 55.31 179 ARG A C 1
ATOM 1319 O O . ARG A 1 179 ? -6.229 8.875 -11.810 1.00 55.31 179 ARG A O 1
ATOM 1326 N N . TRP A 1 180 ? -5.031 7.675 -10.328 1.00 60.44 180 TRP A N 1
ATOM 1327 C CA . TRP A 1 180 ? -6.004 6.598 -10.179 1.00 60.44 180 TRP A CA 1
ATOM 1328 C C . TRP A 1 180 ? -7.235 7.130 -9.440 1.00 60.44 180 TRP A C 1
ATOM 1330 O O . TRP A 1 180 ? -7.091 7.845 -8.446 1.00 60.44 180 TRP A O 1
ATOM 1340 N N . ILE A 1 181 ? -8.427 6.831 -9.954 1.00 47.69 181 ILE A N 1
ATOM 1341 C CA . ILE A 1 181 ? -9.698 7.165 -9.307 1.00 47.69 181 ILE A CA 1
ATOM 1342 C C . ILE A 1 181 ? -10.398 5.848 -8.975 1.00 47.69 181 ILE A C 1
ATOM 1344 O O . ILE A 1 181 ? -10.344 4.893 -9.750 1.00 47.69 181 ILE A O 1
ATOM 1348 N N . ASP A 1 182 ? -11.012 5.816 -7.800 1.00 48.47 182 ASP A N 1
ATOM 1349 C CA . ASP A 1 182 ? -11.722 4.674 -7.237 1.00 48.47 182 ASP A CA 1
ATOM 1350 C C . ASP A 1 182 ? -12.807 4.113 -8.179 1.00 48.47 182 ASP A C 1
ATOM 1352 O O . ASP A 1 182 ? -13.472 4.861 -8.900 1.00 48.47 182 ASP A O 1
ATOM 1356 N N . GLY A 1 183 ? -13.017 2.789 -8.143 1.00 44.75 183 GLY A N 1
ATOM 1357 C CA . GLY A 1 183 ? -14.124 2.119 -8.850 1.00 44.75 183 GLY A CA 1
ATOM 1358 C C . GLY A 1 183 ? -13.761 1.338 -10.120 1.00 44.75 183 GLY A C 1
ATOM 1359 O O . GLY A 1 183 ? -14.646 1.059 -10.924 1.00 44.75 183 GLY A O 1
ATOM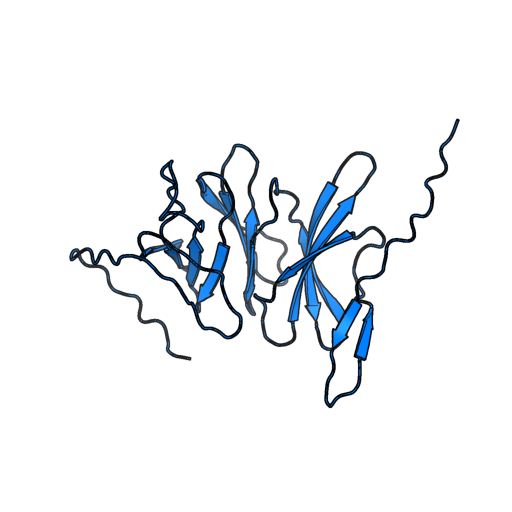 1360 N N . GLY A 1 184 ? -12.486 0.981 -10.318 1.00 42.44 184 GLY A N 1
ATOM 1361 C CA . GLY A 1 184 ? -12.046 0.135 -11.441 1.00 42.44 184 GLY A CA 1
ATOM 1362 C C . GLY A 1 184 ? -11.895 0.865 -12.781 1.00 42.44 184 GLY A C 1
ATOM 1363 O O . GLY A 1 184 ? -11.645 0.232 -13.805 1.00 42.44 184 GLY A O 1
ATOM 1364 N N . TRP A 1 185 ? -12.015 2.196 -12.791 1.00 40.75 185 TRP A N 1
ATOM 1365 C CA . TRP A 1 185 ? -11.846 3.010 -13.991 1.00 40.75 185 TRP A CA 1
ATOM 1366 C C . TRP A 1 185 ? -10.474 3.681 -14.005 1.00 40.75 185 TRP A C 1
ATOM 1368 O O . TRP A 1 185 ? -10.157 4.539 -13.183 1.00 40.75 185 TRP A O 1
ATOM 1378 N N . HIS A 1 186 ? -9.654 3.313 -14.987 1.00 54.56 186 HIS A N 1
ATOM 1379 C CA . HIS A 1 186 ? -8.350 3.927 -15.212 1.00 54.56 186 HIS A CA 1
ATOM 1380 C C . HIS A 1 186 ? -8.480 5.038 -16.258 1.00 54.56 186 HIS A C 1
ATOM 1382 O O . HIS A 1 186 ? -8.676 4.758 -17.442 1.00 54.56 186 HIS A O 1
ATOM 1388 N N . LEU A 1 187 ? -8.328 6.301 -15.849 1.00 42.09 187 LEU A N 1
ATOM 1389 C CA . LEU A 1 187 ? -8.121 7.392 -16.798 1.00 42.09 187 LEU A CA 1
ATOM 1390 C C . LEU A 1 187 ? -6.619 7.623 -16.961 1.00 42.09 187 LEU A C 1
ATOM 1392 O O . LEU A 1 187 ? -5.982 8.290 -16.150 1.00 42.09 187 LEU A O 1
ATOM 1396 N N . ALA A 1 188 ? -6.057 7.056 -18.023 1.00 54.28 188 ALA A N 1
ATOM 1397 C CA . ALA A 1 188 ? -4.698 7.344 -18.451 1.00 54.28 188 ALA A CA 1
ATOM 1398 C C . ALA A 1 188 ? -4.748 8.043 -19.809 1.00 54.28 188 ALA A C 1
ATOM 1400 O O . ALA A 1 188 ? -5.365 7.542 -20.749 1.00 54.28 188 ALA A O 1
ATOM 1401 N N . SER A 1 189 ? -4.089 9.197 -19.921 1.00 46.97 189 SER A N 1
ATOM 1402 C CA . SER A 1 189 ? -3.889 9.860 -21.210 1.00 46.97 189 SER A CA 1
ATOM 1403 C C . SER A 1 189 ? -2.418 9.762 -21.617 1.00 46.97 189 SER A C 1
ATOM 1405 O O . SER A 1 189 ? -1.519 10.028 -20.814 1.00 46.97 189 SER A O 1
ATOM 1407 N N . GLY A 1 190 ? -2.175 9.329 -22.854 1.00 55.66 190 GLY A N 1
ATOM 1408 C CA . GLY A 1 190 ? -0.840 9.119 -23.408 1.00 55.66 190 GLY A CA 1
ATOM 1409 C C . GLY A 1 190 ? -0.896 8.826 -24.908 1.00 55.66 190 GLY A C 1
ATOM 1410 O O . GLY A 1 190 ? -1.936 8.435 -25.439 1.00 55.66 190 GLY A O 1
ATOM 1411 N N . ARG A 1 191 ? 0.224 9.019 -25.615 1.00 53.25 191 ARG A N 1
ATOM 1412 C CA . ARG A 1 191 ? 0.344 8.597 -27.019 1.00 53.25 191 ARG A CA 1
ATOM 1413 C C . ARG A 1 191 ? 0.543 7.079 -27.056 1.00 53.25 191 ARG A C 1
ATOM 1415 O O . ARG A 1 191 ? 1.427 6.562 -26.375 1.00 53.25 191 ARG A O 1
ATOM 1422 N N . ARG A 1 192 ? -0.276 6.363 -27.834 1.00 44.69 192 ARG A N 1
ATOM 1423 C CA . ARG A 1 192 ? -0.036 4.942 -28.125 1.00 44.69 192 ARG A CA 1
ATOM 1424 C C . ARG A 1 192 ? 1.160 4.818 -29.057 1.00 44.69 192 ARG A C 1
ATOM 1426 O O . ARG A 1 192 ? 1.191 5.467 -30.099 1.00 44.69 192 ARG A O 1
ATOM 1433 N N . HIS A 1 193 ? 2.070 3.916 -28.721 1.00 45.00 193 HIS A N 1
ATOM 1434 C CA . HIS A 1 193 ? 2.924 3.272 -29.702 1.00 45.00 193 HIS A CA 1
ATOM 1435 C C . HIS A 1 193 ? 2.437 1.828 -29.826 1.00 45.00 193 HIS A C 1
ATOM 1437 O O . HIS A 1 193 ? 2.573 1.042 -28.893 1.00 45.00 193 HIS A O 1
ATOM 1443 N N . LEU A 1 194 ? 1.777 1.505 -30.938 1.00 37.91 194 LEU A N 1
ATOM 1444 C CA . LEU A 1 194 ? 1.560 0.113 -31.314 1.00 37.91 194 LEU A CA 1
ATOM 1445 C C . LEU A 1 194 ? 2.838 -0.322 -32.026 1.00 37.91 194 LEU A C 1
ATOM 1447 O O . LEU A 1 194 ? 3.061 0.073 -33.166 1.00 37.91 194 LEU A O 1
ATOM 1451 N N . ASP A 1 195 ? 3.687 -1.078 -31.338 1.00 38.19 195 ASP A N 1
ATOM 1452 C CA . ASP A 1 195 ? 4.735 -1.840 -32.006 1.00 38.19 195 ASP A CA 1
ATOM 1453 C C . ASP A 1 195 ? 4.043 -2.944 -32.835 1.00 38.19 195 ASP A C 1
ATOM 1455 O O . ASP A 1 195 ? 3.306 -3.754 -32.261 1.00 38.19 195 ASP A O 1
ATOM 1459 N N . PRO A 1 196 ? 4.194 -2.990 -34.173 1.00 35.53 196 PRO A N 1
ATOM 1460 C CA . PRO A 1 196 ? 3.617 -4.058 -34.987 1.00 35.53 196 PRO A CA 1
ATOM 1461 C C . PRO A 1 196 ? 4.314 -5.421 -34.779 1.00 35.53 196 PRO A C 1
ATOM 1463 O O . PRO A 1 196 ? 3.892 -6.425 -35.358 1.00 35.53 196 PRO A O 1
ATOM 1466 N N . GLY A 1 197 ? 5.355 -5.509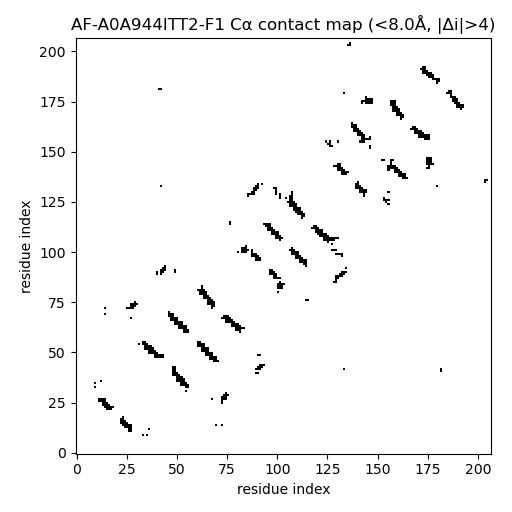 -33.946 1.00 37.12 197 GLY A N 1
ATOM 1467 C CA . GLY A 1 197 ? 6.038 -6.755 -33.610 1.00 37.12 197 GLY A CA 1
ATOM 1468 C C . GLY A 1 197 ? 5.337 -7.579 -32.523 1.00 37.12 197 GLY A C 1
ATOM 1469 O O . GLY A 1 197 ? 5.663 -7.455 -31.352 1.00 37.12 197 GLY A O 1
ATOM 1470 N N . ARG A 1 198 ? 4.413 -8.474 -32.911 1.00 41.12 198 ARG A N 1
ATOM 1471 C CA . ARG A 1 198 ? 3.927 -9.638 -32.119 1.00 41.12 198 ARG A CA 1
ATOM 1472 C C . ARG A 1 198 ? 3.752 -9.403 -30.601 1.00 41.12 198 ARG A C 1
ATOM 1474 O O . ARG A 1 198 ? 4.215 -10.196 -29.785 1.00 41.12 198 ARG A O 1
ATOM 1481 N N . GLY A 1 199 ? 3.027 -8.361 -30.208 1.00 34.22 199 GLY A N 1
ATOM 1482 C CA . GLY A 1 199 ? 2.504 -8.240 -28.848 1.00 34.22 199 GLY A CA 1
ATOM 1483 C C . GLY A 1 199 ? 1.133 -8.901 -28.763 1.00 34.22 199 GLY A C 1
ATOM 1484 O O . GLY A 1 199 ? 0.149 -8.322 -29.216 1.00 34.22 199 GLY A O 1
ATOM 1485 N N . HIS A 1 200 ? 1.044 -10.110 -28.205 1.00 39.72 200 HIS A N 1
ATOM 1486 C CA . HIS A 1 200 ? -0.244 -10.639 -27.759 1.00 39.72 200 HIS A CA 1
ATOM 1487 C C . HIS A 1 200 ? -0.741 -9.703 -26.652 1.00 39.72 200 HIS A C 1
ATOM 1489 O O . HIS A 1 200 ? -0.151 -9.653 -25.573 1.00 39.72 200 HIS A O 1
ATOM 1495 N N . VAL A 1 201 ? -1.763 -8.897 -26.946 1.00 45.06 201 VAL A N 1
ATOM 1496 C CA . VAL A 1 201 ? -2.478 -8.147 -25.913 1.00 45.06 201 VAL A CA 1
ATOM 1497 C C . VAL A 1 201 ? -3.087 -9.202 -24.992 1.00 45.06 201 VAL A C 1
ATOM 1499 O O . VAL A 1 201 ? -3.840 -10.036 -25.496 1.00 45.06 201 VAL A O 1
ATOM 1502 N N . PRO A 1 202 ? -2.748 -9.235 -23.692 1.00 47.88 202 PRO A N 1
ATOM 1503 C CA . PRO A 1 202 ? -3.414 -10.142 -22.776 1.00 47.88 202 PRO A CA 1
ATOM 1504 C C . PRO A 1 202 ? -4.906 -9.824 -22.810 1.00 47.88 202 PRO A C 1
ATOM 1506 O O . PRO A 1 202 ? -5.289 -8.668 -22.616 1.00 47.88 202 PRO A O 1
ATOM 1509 N N . ASP A 1 203 ? -5.742 -10.828 -23.067 1.00 46.06 203 ASP A N 1
ATOM 1510 C CA . ASP A 1 203 ? -7.176 -10.688 -22.851 1.00 46.06 203 ASP A CA 1
ATOM 1511 C C . ASP A 1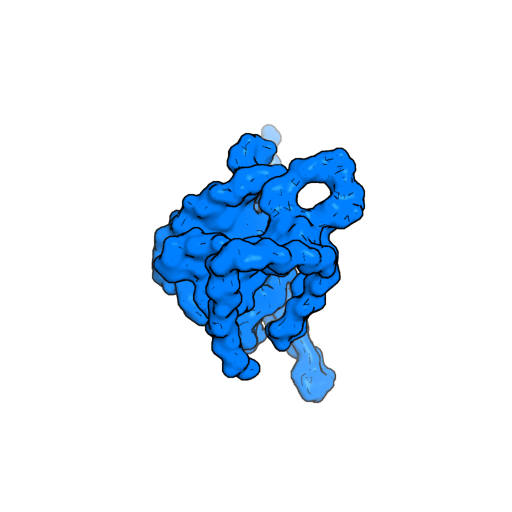 203 ? -7.388 -10.444 -21.356 1.00 46.06 203 ASP A C 1
ATOM 1513 O O . ASP A 1 203 ? -7.275 -11.347 -20.524 1.00 46.06 203 ASP A O 1
ATOM 1517 N N . PHE A 1 204 ? -7.638 -9.186 -21.000 1.00 45.41 204 PHE A N 1
ATOM 1518 C CA . PHE A 1 204 ? -8.079 -8.846 -19.660 1.00 45.41 204 PHE A CA 1
ATOM 1519 C C . PHE A 1 204 ? -9.514 -9.364 -19.513 1.00 45.41 204 PHE A C 1
ATOM 1521 O O . PHE A 1 204 ? -10.371 -8.995 -20.325 1.00 45.41 204 PHE A O 1
ATOM 1528 N N . PRO A 1 205 ? -9.804 -10.221 -18.518 1.00 36.03 205 PRO A N 1
ATOM 1529 C CA . PRO A 1 205 ? -11.172 -10.636 -18.267 1.00 36.03 205 PRO A CA 1
ATOM 1530 C C . PRO A 1 205 ? -12.016 -9.390 -17.991 1.00 36.03 205 PRO A C 1
ATOM 1532 O O . PRO A 1 205 ? -11.663 -8.549 -17.163 1.00 36.03 205 PRO A O 1
ATOM 1535 N N . ARG A 1 206 ? -13.120 -9.253 -18.729 1.00 31.98 206 ARG A N 1
ATOM 1536 C CA . ARG A 1 206 ? -14.136 -8.240 -18.441 1.00 31.98 206 ARG A CA 1
ATOM 1537 C C . ARG A 1 206 ? -14.866 -8.703 -17.179 1.00 31.98 206 ARG A C 1
ATOM 1539 O O . ARG A 1 206 ? -15.443 -9.789 -17.200 1.00 31.98 206 ARG A O 1
ATOM 1546 N N . HIS A 1 207 ? -14.781 -7.923 -16.106 1.00 37.66 207 HIS A N 1
ATOM 1547 C CA . HIS A 1 207 ? -15.576 -8.109 -14.891 1.00 37.66 207 HIS A CA 1
ATOM 1548 C C . HIS A 1 207 ? -16.818 -7.225 -14.942 1.00 37.66 207 HIS A C 1
ATOM 1550 O O . HIS A 1 207 ? -16.692 -6.080 -15.434 1.00 37.66 207 HIS A O 1
#

Secondary structure (DSSP, 8-state):
---------PPPPEEEE-GGG--EEEE-BSS-TT-EEEEEE--S-TTEEEEEEEEE-SS-EEEEEEEEETTTTEEEEEEE---BSS---EEE-SSEEEEEEEETTTEEEEEEEETT-S-EEEEEEESSS--EEEEETTEEEEE-TTGGG-SS--TTSSEEEEETTT--EEEEES--BS---SSS----B-------S------PPP-

Nearest PDB structures (foldseek):
  8ptf-assembly1_A  TM=5.874E-01  e=3.217E-03  Bacteroides thetaiotaomicron
  8p3m-assembly4_V  TM=5.819E-01  e=4.520E-02  Thioalkalivibrio paradoxus ARh 1
  6g5m-assembly2_A  TM=6.107E-01  e=1.413E-01  Thioalkalivibrio paradoxus ARh 1
  7ado-assembly1_A  TM=5.633E-01  e=6.497E-02  Homo sapiens
  8fo8-assembly1_E  TM=4.299E-01  e=1.689E-02  Homo sapiens

Solvent-accessible surface area (backbone atoms only — not comparable to full-atom values): 12308 Å² total; per-residue (Å²): 136,83,79,74,83,73,84,71,83,68,76,83,55,68,50,75,49,57,68,95,78,43,81,44,77,39,65,54,40,83,67,65,93,63,52,38,85,73,50,72,43,76,49,33,49,91,63,40,35,35,34,34,32,33,40,69,62,100,87,50,72,41,34,32,40,34,37,27,35,63,86,79,25,37,50,76,46,76,41,89,45,59,55,50,72,53,86,57,31,52,32,40,52,98,58,34,40,36,37,38,32,21,45,89,83,76,23,23,25,39,38,43,25,46,61,99,52,91,60,67,50,76,46,78,72,44,50,83,76,65,47,47,53,44,74,59,88,64,27,40,35,38,23,20,63,52,44,88,75,51,94,64,92,58,86,40,13,29,28,31,37,31,33,77,86,75,66,52,72,45,81,73,27,62,21,28,41,71,66,89,50,90,87,89,50,81,62,69,52,59,62,77,75,81,70,88,74,84,68,81,75,78,86,72,82,85,129

Sequence (207 aa):
MSMTPGCRNRPDIHLVSKPNGKLLDRTVTGLPKDAEFIRSDQNAPAGAMLIMYATRTAESTANHLALVDVTSGVVTETRDASGFAYLPDAVVSPERMIWTESASFSGLTLAVARRGAGDVERIVLGGEGRAMVTLLGDWLMYAQPGGGSASSPSRLYPLTARSLKTGATVKLLEHASGRWIDGGWHLASGRRHLDPGRGHVPDFPRH

Radius of gyration: 19.19 Å; Cα contacts (8 Å, |Δi|>4): 424; chains: 1; bounding box: 48×32×69 Å

Mean predicted aligned error: 9.28 Å

Foldseek 3Di:
DDDDPPPPPADFDWQWDQPPNRIDIDGADDDDPQWAWDDWDPQEPPQKIKTKTWHDDPVDIWIKIFIARNVHNYTPDMDTQRQAPDDWAWHYDPFWIWIWGQHQPQAIWIWIDTPPDPDTDIHHPHDDDYKHWHDQPQWIWIADADQVPDPDDTPRQFTWIAGNVPRDIDGAANGFHDDDDPDPDDDGDHDDDDDPPDDPPPPRDDD

pLDDT: mean 79.85, std 18.38, range [31.98, 97.62]